Protein AF-A0A535BVX2-F1 (afdb_monomer_lite)

pLDDT: mean 79.17, std 11.75, range [41.19, 92.31]

Sequence (223 aa):
MLALLVYYATFPLRSWRWSVLLRTSGARVSWRDLLRILFLGWFVNCIVPAKLGDLYRSFLVKQRFGVSLSRTVGVVVAERLLDLLVVFVLLIVGGYVAFGRTFLPDLRVVYLTGAALLVAILVALVAVYWVAPRLARFFPREVRRIGRLFREGVLHSFRALPVAGPLTVIIWSCEALRLFFVLTALGLDLPLSGVVFVAVATSLLTTVPLTPAGFGFVEIAMV

Secondary structure (DSSP, 8-state):
-HHHHHHHHHHHHHHHHHHHHHHHTT----HHHHHHHHHHHHHHHHHSSTTTHHHHHHHHHHHHH---HHHHHHHHHHHHHHHHHHHHHHHHHHHHHHHTT---HHHHHHHHHHHHHHHHHHHHHHIIIIIHHHHTTSS-HHHHHHHHHHHHHHHHHHHTHHHHHHHHHHHHHHHHHHHHHHHHHTT----HHHHHHHHHHHHHHTTS-SSGGGTTHHHHHH-

Structure (mmCIF, N/CA/C/O backbone):
data_AF-A0A535BVX2-F1
#
_entry.id   AF-A0A535BVX2-F1
#
loop_
_atom_site.group_PDB
_atom_site.id
_atom_site.type_symbol
_atom_site.label_atom_id
_atom_site.label_alt_id
_atom_site.label_comp_id
_atom_site.label_asym_id
_atom_site.label_entity_id
_atom_site.label_seq_id
_atom_site.pdbx_PDB_ins_code
_atom_site.Cartn_x
_atom_site.Cartn_y
_atom_site.Cartn_z
_atom_site.occupancy
_atom_site.B_iso_or_equiv
_atom_site.auth_seq_id
_atom_site.auth_comp_id
_atom_site.auth_asym_id
_atom_site.auth_atom_id
_atom_site.pdbx_PDB_model_num
ATOM 1 N N . MET A 1 1 ? 25.200 -0.517 -4.537 1.00 78.25 1 MET A N 1
ATOM 2 C CA . MET A 1 1 ? 24.907 0.238 -3.290 1.00 78.25 1 MET A CA 1
ATOM 3 C C . MET A 1 1 ? 23.674 1.140 -3.389 1.00 78.25 1 MET A C 1
ATOM 5 O O . MET A 1 1 ? 22.888 1.145 -2.450 1.00 78.25 1 MET A O 1
ATOM 9 N N . LEU A 1 2 ? 23.438 1.843 -4.507 1.00 85.75 2 LEU A N 1
ATOM 10 C CA . LEU A 1 2 ? 22.263 2.722 -4.675 1.00 85.75 2 LEU A CA 1
ATOM 11 C C . LEU A 1 2 ? 20.909 2.002 -4.515 1.00 85.75 2 LEU A C 1
ATOM 13 O O . LEU A 1 2 ? 20.026 2.519 -3.838 1.00 85.75 2 LEU A O 1
ATOM 17 N N . ALA A 1 3 ? 20.769 0.776 -5.037 1.00 83.75 3 ALA A N 1
ATOM 18 C CA . ALA A 1 3 ? 19.553 -0.032 -4.870 1.00 83.75 3 ALA A CA 1
ATOM 19 C C . ALA A 1 3 ? 19.159 -0.236 -3.393 1.00 83.75 3 ALA A C 1
ATOM 21 O O . ALA A 1 3 ? 17.981 -0.158 -3.049 1.00 83.75 3 ALA A O 1
ATOM 22 N N . LEU A 1 4 ? 20.143 -0.444 -2.508 1.00 86.75 4 LEU A N 1
ATOM 23 C CA . LEU A 1 4 ? 19.903 -0.613 -1.073 1.00 86.75 4 LEU A CA 1
ATOM 24 C C . LEU A 1 4 ? 19.387 0.682 -0.442 1.00 86.75 4 LEU A C 1
ATOM 26 O O . LEU A 1 4 ? 18.422 0.648 0.314 1.00 86.75 4 LEU A O 1
ATOM 30 N N . LEU A 1 5 ? 19.987 1.825 -0.782 1.00 88.94 5 LEU A N 1
ATOM 31 C CA . LEU A 1 5 ? 19.555 3.125 -0.262 1.00 88.94 5 LEU A CA 1
ATOM 32 C C . LEU A 1 5 ? 18.103 3.426 -0.646 1.00 88.94 5 LEU A C 1
ATOM 34 O O . LEU A 1 5 ? 17.302 3.789 0.214 1.00 88.94 5 LEU A O 1
ATOM 38 N N . VAL A 1 6 ? 17.745 3.205 -1.914 1.00 88.56 6 VAL A N 1
ATOM 39 C CA . VAL A 1 6 ? 16.373 3.399 -2.408 1.00 88.56 6 VAL A CA 1
ATOM 40 C C . VAL A 1 6 ? 15.395 2.449 -1.711 1.00 88.56 6 VAL A C 1
ATOM 42 O O . VAL A 1 6 ? 14.305 2.855 -1.296 1.00 88.56 6 VAL A O 1
ATOM 45 N N . TYR A 1 7 ? 15.797 1.195 -1.510 1.00 87.38 7 TYR A N 1
ATOM 46 C CA . TYR A 1 7 ? 14.990 0.218 -0.789 1.00 87.38 7 TYR A CA 1
ATOM 47 C C . TYR A 1 7 ? 14.709 0.647 0.659 1.00 87.38 7 TYR A C 1
ATOM 49 O O . TYR A 1 7 ? 13.551 0.699 1.076 1.00 87.38 7 TYR A O 1
ATOM 57 N N . TYR A 1 8 ? 15.738 1.037 1.416 1.00 88.06 8 TYR A N 1
ATOM 58 C CA . TYR A 1 8 ? 15.566 1.471 2.804 1.00 88.06 8 TYR A CA 1
ATOM 59 C C . TYR A 1 8 ? 14.793 2.789 2.927 1.00 88.06 8 TYR A C 1
ATOM 61 O O . TYR A 1 8 ? 13.983 2.928 3.844 1.00 88.06 8 TYR A O 1
ATOM 69 N N . ALA A 1 9 ? 14.951 3.719 1.979 1.00 89.12 9 ALA A N 1
ATOM 70 C CA . ALA A 1 9 ? 14.177 4.963 1.929 1.00 89.12 9 ALA A CA 1
ATOM 71 C C . ALA A 1 9 ? 12.663 4.721 1.769 1.00 89.12 9 ALA A C 1
ATOM 73 O O . ALA A 1 9 ? 11.842 5.531 2.207 1.00 89.12 9 ALA A O 1
ATOM 74 N N . THR A 1 10 ? 12.277 3.571 1.213 1.00 89.00 10 THR A N 1
ATOM 75 C CA . THR A 1 10 ? 10.871 3.209 1.012 1.00 89.00 10 THR A CA 1
ATOM 76 C C . THR A 1 10 ? 10.149 2.918 2.338 1.00 89.00 10 THR A C 1
ATOM 78 O O . THR A 1 10 ? 8.949 3.176 2.458 1.00 89.00 10 THR A O 1
ATOM 81 N N . PHE A 1 11 ? 10.849 2.444 3.376 1.00 89.69 11 PHE A N 1
ATOM 82 C CA . PHE A 1 11 ? 10.233 2.117 4.672 1.00 89.69 11 PHE A CA 1
ATOM 83 C C . PHE A 1 11 ? 9.693 3.354 5.417 1.00 89.69 11 PHE A C 1
ATOM 85 O O . PHE A 1 11 ? 8.517 3.340 5.800 1.00 89.69 11 PHE A O 1
ATOM 92 N N . PRO A 1 12 ? 10.469 4.444 5.596 1.00 91.50 12 PRO A N 1
ATOM 93 C CA . PRO A 1 12 ? 9.955 5.697 6.143 1.00 91.50 12 PRO A CA 1
ATOM 94 C C . PRO A 1 12 ? 8.775 6.259 5.353 1.00 91.50 12 PRO A C 1
ATOM 96 O O . PRO A 1 12 ? 7.789 6.670 5.962 1.00 91.50 12 PRO A O 1
ATOM 99 N N . LEU A 1 13 ? 8.834 6.222 4.016 1.00 90.50 13 LEU A N 1
ATOM 100 C CA . LEU A 1 13 ? 7.755 6.710 3.152 1.00 90.50 13 LEU A CA 1
ATOM 101 C C . LEU A 1 13 ? 6.460 5.918 3.358 1.00 90.50 13 LEU A C 1
ATOM 103 O O . LEU A 1 13 ? 5.398 6.508 3.566 1.00 90.50 13 LEU A O 1
ATOM 107 N N . ARG A 1 14 ? 6.546 4.581 3.379 1.00 90.50 14 ARG A N 1
ATOM 108 C CA . ARG A 1 14 ? 5.401 3.698 3.659 1.00 90.50 14 ARG A CA 1
ATOM 109 C C . ARG A 1 14 ? 4.820 3.958 5.045 1.00 90.50 14 ARG A C 1
ATOM 111 O O . ARG A 1 14 ? 3.603 4.071 5.190 1.00 90.50 14 ARG A O 1
ATOM 118 N N . SER A 1 15 ? 5.679 4.114 6.050 1.00 91.19 15 SER A N 1
ATOM 119 C CA . SER A 1 15 ? 5.243 4.415 7.414 1.00 91.19 15 SER A CA 1
ATOM 120 C C . SER A 1 15 ? 4.562 5.782 7.522 1.00 91.19 15 SER A C 1
ATOM 122 O O . SER A 1 15 ? 3.525 5.924 8.175 1.00 91.19 15 SER A O 1
ATOM 124 N N . TRP A 1 16 ? 5.102 6.797 6.846 1.00 91.31 16 TRP A N 1
ATOM 125 C CA . TRP A 1 16 ? 4.509 8.128 6.822 1.00 91.31 16 TRP A CA 1
ATOM 126 C C . TRP A 1 16 ? 3.152 8.124 6.119 1.00 91.31 16 TRP A C 1
ATOM 128 O O . TRP A 1 16 ? 2.179 8.627 6.684 1.00 91.31 16 TRP A O 1
ATOM 138 N N . ARG A 1 17 ? 3.043 7.474 4.954 1.00 92.31 17 ARG A N 1
ATOM 139 C CA . ARG A 1 17 ? 1.765 7.286 4.256 1.00 92.31 17 ARG A CA 1
ATOM 140 C C . ARG A 1 17 ? 0.724 6.648 5.169 1.00 92.31 17 ARG A C 1
ATOM 142 O O . ARG A 1 17 ? -0.382 7.169 5.310 1.00 92.31 17 ARG A O 1
ATOM 149 N N . TRP A 1 18 ? 1.087 5.555 5.835 1.00 90.94 18 TRP A N 1
ATOM 150 C CA . TRP A 1 18 ? 0.176 4.864 6.740 1.00 90.94 18 TRP A CA 1
ATOM 151 C C . TRP A 1 18 ? -0.212 5.737 7.944 1.00 90.94 18 TRP A C 1
ATOM 153 O O . TRP A 1 18 ? -1.376 5.769 8.345 1.00 90.94 18 TRP A O 1
ATOM 163 N N . SER A 1 19 ? 0.721 6.547 8.455 1.00 90.38 19 SER A N 1
ATOM 164 C CA . SER A 1 19 ? 0.440 7.546 9.491 1.00 90.38 19 SER A CA 1
ATOM 165 C C . SER A 1 19 ? -0.597 8.577 9.051 1.00 90.38 19 SER A C 1
ATOM 167 O O . SER A 1 19 ? -1.443 8.951 9.860 1.00 90.38 19 SER A O 1
ATOM 169 N N . VAL A 1 20 ? -0.546 9.048 7.805 1.00 89.38 20 VAL A N 1
ATOM 170 C CA . VAL A 1 20 ? -1.507 10.020 7.259 1.00 89.38 20 VAL A CA 1
ATOM 171 C C . VAL A 1 20 ? -2.906 9.400 7.140 1.00 89.38 20 VAL A C 1
ATOM 173 O O . VAL A 1 20 ? -3.895 10.011 7.556 1.00 89.38 20 VAL A O 1
ATOM 176 N N . LEU A 1 21 ? -2.993 8.161 6.649 1.00 87.94 21 LEU A N 1
ATOM 177 C CA . LEU A 1 21 ? -4.260 7.428 6.521 1.00 87.94 21 LEU A CA 1
ATOM 178 C C . LEU A 1 21 ? -4.908 7.128 7.890 1.00 87.94 21 LEU A C 1
ATOM 180 O O . LEU A 1 21 ? -6.121 7.236 8.069 1.00 87.94 21 LEU A O 1
ATOM 184 N N . LEU A 1 22 ? -4.100 6.812 8.903 1.00 87.75 22 LEU A N 1
ATOM 185 C CA . LEU A 1 22 ? -4.598 6.589 10.263 1.00 87.75 22 LEU A CA 1
ATOM 186 C C . LEU A 1 22 ? -5.018 7.892 10.962 1.00 87.75 22 LEU A C 1
ATOM 188 O O . LEU A 1 22 ? -6.021 7.909 11.679 1.00 87.75 22 LEU A O 1
ATOM 192 N N . ARG A 1 23 ? -4.305 9.000 10.721 1.00 87.62 23 ARG A N 1
ATOM 193 C CA . ARG A 1 23 ? -4.635 10.322 11.286 1.00 87.62 23 ARG A CA 1
ATOM 194 C C . ARG A 1 23 ? -5.966 10.866 10.792 1.00 87.62 23 ARG A C 1
ATOM 196 O O . ARG A 1 23 ? -6.739 11.387 11.591 1.00 87.62 23 ARG A O 1
ATOM 203 N N . THR A 1 24 ? -6.273 10.688 9.510 1.00 82.38 24 THR A N 1
ATOM 204 C CA . THR A 1 24 ? -7.585 11.062 8.948 1.00 82.38 24 THR A CA 1
ATOM 205 C C . THR A 1 24 ? -8.734 10.230 9.515 1.00 82.38 24 THR A C 1
ATOM 207 O O . THR A 1 24 ? -9.869 10.700 9.569 1.00 82.38 24 THR A O 1
ATOM 210 N N . SER A 1 25 ? -8.420 9.042 10.033 1.00 74.31 25 SER A N 1
ATOM 211 C CA . SER A 1 25 ? -9.337 8.170 10.769 1.00 74.31 25 SER A CA 1
ATOM 212 C C . SER A 1 25 ? -9.396 8.483 12.276 1.00 74.31 25 SER A C 1
ATOM 214 O O . SER A 1 25 ? -9.926 7.686 13.050 1.00 74.31 25 SER A O 1
ATOM 216 N N . GLY A 1 26 ? -8.851 9.622 12.720 1.00 74.38 26 GLY A N 1
ATOM 217 C CA . GLY A 1 26 ? -8.915 10.109 14.103 1.00 74.38 26 GLY A CA 1
ATOM 218 C C . GLY A 1 26 ? -7.827 9.581 15.045 1.00 74.38 26 GLY A C 1
ATOM 219 O O . GLY A 1 26 ? -7.853 9.903 16.230 1.00 74.38 26 GLY A O 1
ATOM 220 N N . ALA A 1 27 ? -6.865 8.791 14.556 1.00 80.31 27 ALA A N 1
ATOM 221 C CA . ALA A 1 27 ? -5.784 8.251 15.379 1.00 80.31 27 ALA A CA 1
ATOM 222 C C . ALA A 1 27 ? -4.556 9.177 15.387 1.00 80.31 27 ALA A C 1
ATOM 224 O O . ALA A 1 27 ? -3.971 9.469 14.346 1.00 80.31 27 ALA A O 1
ATOM 225 N N . ARG A 1 28 ? -4.094 9.607 16.565 1.00 81.38 28 ARG A N 1
ATOM 226 C CA . ARG A 1 28 ? -2.846 10.380 16.691 1.00 81.38 28 ARG A CA 1
ATOM 227 C C . ARG A 1 28 ? -1.646 9.439 16.762 1.00 81.38 28 ARG A C 1
ATOM 229 O O . ARG A 1 28 ? -1.175 9.092 17.836 1.00 81.38 28 ARG A O 1
ATOM 236 N N . VAL A 1 29 ? -1.165 9.022 15.596 1.00 85.44 29 VAL A N 1
ATOM 237 C CA . VAL A 1 29 ? -0.005 8.129 15.450 1.00 85.44 29 VAL A CA 1
ATOM 238 C C . VAL A 1 29 ? 1.207 8.865 14.887 1.00 85.44 29 VAL A C 1
ATOM 240 O O . VAL A 1 29 ? 1.078 9.729 14.014 1.00 85.44 29 VAL A O 1
ATOM 243 N N . SER A 1 30 ? 2.395 8.522 15.387 1.00 88.88 30 SER A N 1
ATOM 244 C CA . SER A 1 30 ? 3.679 8.968 14.840 1.00 88.88 30 SER A CA 1
ATOM 245 C C . SER A 1 30 ? 4.189 7.979 13.793 1.00 88.88 30 SER A C 1
ATOM 247 O O . SER A 1 30 ? 4.106 6.764 13.976 1.00 88.88 30 SER A O 1
ATOM 249 N N . TRP A 1 31 ? 4.786 8.486 12.715 1.00 86.19 31 TRP A N 1
ATOM 250 C CA . TRP A 1 31 ? 5.397 7.651 11.678 1.00 86.19 31 TRP A CA 1
ATOM 251 C C . TRP A 1 31 ? 6.582 6.828 12.215 1.00 86.19 31 TRP A C 1
ATOM 253 O O . TRP A 1 31 ? 6.849 5.739 11.718 1.00 86.19 31 TRP A O 1
ATOM 263 N N . ARG A 1 32 ? 7.282 7.292 13.259 1.00 89.31 32 ARG A N 1
ATOM 264 C CA . ARG A 1 32 ? 8.398 6.538 13.868 1.00 89.31 32 ARG A CA 1
ATOM 265 C C . ARG A 1 32 ? 7.909 5.285 14.588 1.00 89.31 32 ARG A C 1
ATOM 267 O O . ARG A 1 32 ? 8.532 4.231 14.521 1.00 89.31 32 ARG A O 1
ATOM 274 N N . ASP A 1 33 ? 6.766 5.403 15.249 1.00 88.25 33 ASP A N 1
ATOM 275 C CA . ASP A 1 33 ? 6.121 4.293 15.937 1.00 88.25 33 ASP A CA 1
ATOM 276 C C . ASP A 1 33 ? 5.562 3.266 14.957 1.00 88.25 33 ASP A C 1
ATOM 278 O O . ASP A 1 33 ? 5.719 2.061 15.153 1.00 88.25 33 ASP A O 1
ATOM 282 N N . LEU A 1 34 ? 4.951 3.754 13.879 1.00 88.50 34 LEU A N 1
ATOM 283 C CA . LEU A 1 34 ? 4.438 2.916 12.803 1.00 88.50 34 LEU A CA 1
ATOM 284 C C . LEU A 1 34 ? 5.560 2.219 12.033 1.00 88.50 34 LEU A C 1
ATOM 286 O O . LEU A 1 34 ? 5.350 1.105 11.573 1.00 88.50 34 LEU A O 1
ATOM 290 N N . LEU A 1 35 ? 6.760 2.807 11.965 1.00 90.44 35 LEU A N 1
ATOM 291 C CA . LEU A 1 35 ? 7.920 2.189 11.318 1.00 90.44 35 LEU A CA 1
ATOM 292 C C . LEU A 1 35 ? 8.287 0.873 12.020 1.00 90.44 35 LEU A C 1
ATOM 294 O O . LEU A 1 35 ? 8.484 -0.145 11.365 1.00 90.44 35 LEU A O 1
ATOM 298 N N . ARG A 1 36 ? 8.304 0.875 13.360 1.00 90.12 36 ARG A N 1
ATOM 299 C CA . ARG A 1 36 ? 8.569 -0.325 14.175 1.00 90.12 36 ARG A CA 1
ATOM 300 C C . ARG A 1 36 ? 7.501 -1.396 13.957 1.00 90.12 36 ARG A C 1
ATOM 302 O O . ARG A 1 36 ? 7.823 -2.564 13.767 1.00 90.12 36 ARG A O 1
ATOM 309 N N . ILE A 1 37 ? 6.231 -0.986 13.941 1.00 88.81 37 ILE A N 1
ATOM 310 C CA . ILE A 1 37 ? 5.098 -1.883 13.673 1.00 88.81 37 ILE A CA 1
ATOM 311 C C . ILE A 1 37 ? 5.188 -2.459 12.254 1.00 88.81 37 ILE A C 1
ATOM 313 O O . ILE A 1 37 ? 4.887 -3.631 12.047 1.00 88.81 37 ILE A O 1
ATOM 317 N N . LEU A 1 38 ? 5.620 -1.655 11.283 1.00 87.81 38 LEU A N 1
ATOM 318 C CA . LEU A 1 38 ? 5.768 -2.070 9.895 1.00 87.81 38 LEU A CA 1
ATOM 319 C C . LEU A 1 38 ? 6.871 -3.120 9.744 1.00 87.81 38 LEU A C 1
ATOM 321 O O . LEU A 1 38 ? 6.627 -4.125 9.086 1.00 87.81 38 LEU A O 1
ATOM 325 N N . PHE A 1 39 ? 8.022 -2.952 10.404 1.00 88.56 39 PHE A N 1
ATOM 326 C CA . PHE A 1 39 ? 9.067 -3.982 10.439 1.00 88.56 39 PHE A CA 1
ATOM 327 C C . PHE A 1 39 ? 8.581 -5.289 11.075 1.00 88.56 39 PHE A C 1
ATOM 329 O O . PHE A 1 39 ? 8.816 -6.357 10.517 1.00 88.56 39 PHE A O 1
ATOM 336 N N . LEU A 1 40 ? 7.843 -5.214 12.188 1.00 86.94 40 LEU A N 1
ATOM 337 C CA . LEU A 1 40 ? 7.243 -6.394 12.819 1.00 86.94 40 LEU A CA 1
ATOM 338 C C . LEU A 1 40 ? 6.227 -7.090 11.901 1.00 86.94 40 LEU A C 1
ATOM 340 O O . LEU A 1 40 ? 6.227 -8.311 11.793 1.00 86.94 40 LEU A O 1
ATOM 344 N N . GLY A 1 41 ? 5.378 -6.327 11.208 1.00 84.94 41 GLY A N 1
ATOM 345 C CA . GLY A 1 41 ? 4.441 -6.877 10.225 1.00 84.94 41 GLY A CA 1
ATOM 346 C C . GLY A 1 41 ? 5.154 -7.538 9.046 1.00 84.94 41 GLY A C 1
ATOM 347 O O . GLY A 1 41 ? 4.721 -8.585 8.572 1.00 84.94 41 GLY A O 1
ATOM 348 N N . TRP A 1 42 ? 6.273 -6.962 8.603 1.00 83.00 42 TRP A N 1
ATOM 349 C CA . TRP A 1 42 ? 7.114 -7.537 7.556 1.00 83.00 42 TRP A CA 1
ATOM 350 C C . TRP A 1 42 ? 7.749 -8.857 7.993 1.00 83.00 42 TRP A C 1
ATOM 352 O O . TRP A 1 42 ? 7.662 -9.837 7.264 1.00 83.00 42 TRP A O 1
ATOM 362 N N . PHE A 1 43 ? 8.286 -8.909 9.213 1.00 85.50 43 PHE A N 1
ATOM 363 C CA . PHE A 1 43 ? 8.803 -10.139 9.807 1.00 85.50 43 PHE A CA 1
ATOM 364 C C . PHE A 1 43 ? 7.732 -11.239 9.868 1.00 85.50 43 PHE A C 1
ATOM 366 O O . PHE A 1 43 ? 7.980 -12.368 9.455 1.00 85.50 43 PHE A O 1
ATOM 373 N N . VAL A 1 44 ? 6.511 -10.902 10.296 1.00 83.69 44 VAL A N 1
ATOM 374 C CA . VAL A 1 44 ? 5.391 -11.857 10.313 1.00 83.69 44 VAL A CA 1
ATOM 375 C C . VAL A 1 44 ? 5.020 -12.324 8.907 1.00 83.69 44 VAL A C 1
ATOM 377 O O . VAL A 1 44 ? 4.744 -13.504 8.730 1.00 83.69 44 VAL A O 1
ATOM 380 N N . ASN A 1 45 ? 5.057 -11.451 7.898 1.00 80.94 45 ASN A N 1
ATOM 381 C CA . ASN A 1 45 ? 4.807 -11.847 6.507 1.00 80.94 45 ASN A CA 1
ATOM 382 C C . ASN A 1 45 ? 5.859 -12.821 5.952 1.00 80.94 45 ASN A C 1
ATOM 384 O O . ASN A 1 45 ? 5.542 -13.565 5.028 1.00 80.94 45 ASN A O 1
ATOM 388 N N . CYS A 1 46 ? 7.081 -12.834 6.493 1.00 77.50 46 CYS A N 1
ATOM 389 C CA . CYS A 1 46 ? 8.093 -13.825 6.119 1.00 77.50 46 CYS A CA 1
ATOM 390 C C . CYS A 1 46 ? 7.798 -15.216 6.701 1.00 77.50 46 CYS A C 1
ATOM 392 O O . CYS A 1 46 ? 8.227 -16.211 6.131 1.00 77.50 46 CYS A O 1
ATOM 394 N N . ILE A 1 47 ? 7.083 -15.287 7.827 1.00 79.50 47 ILE A N 1
ATOM 395 C CA . ILE A 1 47 ? 6.785 -16.543 8.532 1.00 79.50 47 ILE A CA 1
ATOM 396 C C . ILE A 1 47 ? 5.408 -17.083 8.139 1.00 79.50 47 ILE A C 1
ATOM 398 O O . ILE A 1 47 ? 5.225 -18.287 7.980 1.00 79.50 47 ILE A O 1
ATOM 402 N N . VAL A 1 48 ? 4.418 -16.198 8.014 1.00 75.50 48 VAL A N 1
ATOM 403 C CA . VAL A 1 48 ? 3.007 -16.571 7.937 1.00 75.50 48 VAL A CA 1
ATOM 404 C C . VAL A 1 48 ? 2.450 -16.324 6.526 1.00 75.50 48 VAL A C 1
ATOM 406 O O . VAL A 1 48 ? 2.562 -15.205 6.014 1.00 75.50 48 VAL A O 1
ATOM 409 N N . PRO A 1 49 ? 1.796 -17.324 5.898 1.00 62.38 49 PRO A N 1
ATOM 410 C CA . PRO A 1 49 ? 1.151 -17.162 4.595 1.00 62.38 49 PRO A CA 1
ATOM 411 C C . PRO A 1 49 ? -0.026 -16.169 4.616 1.00 62.38 49 PRO A C 1
ATOM 413 O O . PRO A 1 49 ? -0.490 -15.717 5.663 1.00 62.38 49 PRO A O 1
ATOM 416 N N . ALA A 1 50 ? -0.524 -15.833 3.422 1.00 61.59 50 ALA A N 1
ATOM 417 C CA . ALA A 1 50 ? -1.713 -15.000 3.199 1.00 61.59 50 ALA A CA 1
ATOM 418 C C . ALA A 1 50 ? -1.617 -13.532 3.672 1.00 61.59 50 ALA A C 1
ATOM 420 O O . ALA A 1 50 ? -2.637 -12.893 3.932 1.00 61.59 50 ALA A O 1
ATOM 421 N N . LYS A 1 51 ? -0.404 -12.963 3.755 1.00 67.62 51 LYS A N 1
ATOM 422 C CA . LYS A 1 51 ? -0.175 -11.562 4.176 1.00 67.62 51 LYS A CA 1
ATOM 423 C C . LYS A 1 51 ? -0.791 -11.243 5.552 1.00 67.62 51 LYS A C 1
ATOM 425 O O . LYS A 1 51 ? -1.192 -10.107 5.815 1.00 67.62 51 LYS A O 1
ATOM 430 N N . LEU A 1 52 ? -0.840 -12.227 6.459 1.00 75.25 52 LEU A N 1
ATOM 431 C CA . LEU A 1 52 ? -1.373 -12.054 7.818 1.00 75.25 52 LEU A CA 1
ATOM 432 C C . LEU A 1 52 ? -0.612 -10.998 8.642 1.00 75.25 52 LEU A C 1
ATOM 434 O O . LEU A 1 52 ? -1.162 -10.459 9.604 1.00 75.25 52 LEU A O 1
ATOM 438 N N . GLY A 1 53 ? 0.595 -10.606 8.227 1.00 77.25 53 GLY A N 1
ATOM 439 C CA . GLY A 1 53 ? 1.312 -9.459 8.782 1.00 77.25 53 GLY A CA 1
ATOM 440 C C . GLY A 1 53 ? 0.547 -8.133 8.658 1.00 77.25 53 GLY A C 1
ATOM 441 O O . GLY A 1 53 ? 0.683 -7.270 9.527 1.00 77.25 53 GLY A O 1
ATOM 442 N N . ASP A 1 54 ? -0.331 -7.977 7.659 1.00 82.56 54 ASP A N 1
ATOM 443 C CA . ASP A 1 54 ? -1.211 -6.803 7.535 1.00 82.56 54 ASP A CA 1
ATOM 444 C C . ASP A 1 54 ? -2.322 -6.781 8.602 1.00 82.56 54 ASP A C 1
ATOM 446 O O . ASP A 1 54 ? -2.750 -5.714 9.068 1.00 82.56 54 ASP A O 1
ATOM 450 N N . LEU A 1 55 ? -2.777 -7.960 9.029 1.00 83.88 55 LEU A N 1
ATOM 451 C CA . LEU A 1 55 ? -3.701 -8.094 10.149 1.00 83.88 55 LEU A CA 1
ATOM 452 C C . LEU A 1 55 ? -2.958 -7.881 11.472 1.00 83.88 55 LEU A C 1
ATOM 454 O O . LEU A 1 55 ? -3.455 -7.174 12.350 1.00 83.88 55 LEU A O 1
ATOM 458 N N . TYR A 1 56 ? -1.733 -8.398 11.577 1.00 86.19 56 TYR A N 1
ATOM 459 C CA . TYR A 1 56 ? -0.877 -8.223 12.746 1.00 86.19 56 TYR A CA 1
ATOM 460 C C . TYR A 1 56 ? -0.531 -6.752 13.003 1.00 86.19 56 TYR A C 1
ATOM 462 O O . TYR A 1 56 ? -0.728 -6.260 14.113 1.00 86.19 56 TYR A O 1
ATOM 470 N N . ARG A 1 57 ? -0.129 -5.988 11.974 1.00 88.62 57 ARG A N 1
ATOM 471 C CA . ARG A 1 57 ? 0.097 -4.536 12.115 1.00 88.62 57 ARG A CA 1
ATOM 472 C C . ARG A 1 57 ? -1.174 -3.810 12.572 1.00 88.62 57 ARG A C 1
ATOM 474 O O . ARG A 1 57 ? -1.101 -2.895 13.391 1.00 88.62 57 ARG A O 1
ATOM 481 N N . SER A 1 58 ? -2.344 -4.246 12.098 1.00 86.31 58 SER A N 1
ATOM 482 C CA . SER A 1 58 ? -3.636 -3.670 12.489 1.00 86.31 58 SER A CA 1
ATOM 483 C C . SER A 1 58 ? -3.982 -3.969 13.952 1.00 86.31 58 SER A C 1
ATOM 485 O O . SER A 1 58 ? -4.501 -3.102 14.660 1.00 86.31 58 SER A O 1
ATOM 487 N N . PHE A 1 59 ? -3.648 -5.173 14.420 1.00 87.12 59 PHE A N 1
ATOM 488 C CA . PHE A 1 59 ? -3.774 -5.584 15.814 1.00 87.12 59 PHE A CA 1
ATOM 489 C C . PHE A 1 59 ? -2.820 -4.807 16.734 1.00 87.12 59 PHE A C 1
ATOM 491 O O . PHE A 1 59 ? -3.261 -4.277 17.753 1.00 87.12 59 PHE A O 1
ATOM 498 N N . LEU A 1 60 ? -1.552 -4.646 16.347 1.00 87.56 60 LEU A N 1
ATOM 499 C CA . LEU A 1 60 ? -0.574 -3.864 17.110 1.00 87.56 60 LEU A CA 1
ATOM 500 C C . LEU A 1 60 ? -0.988 -2.394 17.242 1.00 87.56 60 LEU A C 1
ATOM 502 O O . LEU A 1 60 ? -0.857 -1.805 18.315 1.00 87.56 60 LEU A O 1
ATOM 506 N N . VAL A 1 61 ? -1.546 -1.799 16.183 1.00 88.06 61 VAL A N 1
ATOM 507 C CA . VAL A 1 61 ? -2.091 -0.433 16.248 1.00 88.06 61 VAL A CA 1
ATOM 508 C C . VAL A 1 61 ? -3.278 -0.354 17.208 1.00 88.06 61 VAL A C 1
ATOM 510 O O . VAL A 1 61 ? -3.367 0.604 17.976 1.00 88.06 61 VAL A O 1
ATOM 513 N N . LYS A 1 62 ? -4.159 -1.363 17.226 1.00 88.56 62 LYS A N 1
ATOM 514 C CA . LYS A 1 62 ? -5.243 -1.438 18.216 1.00 88.56 62 LYS A CA 1
ATOM 515 C C . LYS A 1 62 ? -4.698 -1.486 19.640 1.00 88.56 62 LYS A C 1
ATOM 517 O O . LYS A 1 62 ? -5.169 -0.731 20.484 1.00 88.56 62 LYS A O 1
ATOM 522 N N . GLN A 1 63 ? -3.722 -2.352 19.901 1.00 87.25 63 GLN A N 1
ATOM 523 C CA . GLN A 1 63 ? -3.158 -2.534 21.237 1.00 87.25 63 GLN A CA 1
ATOM 524 C C . GLN A 1 63 ? -2.433 -1.277 21.729 1.00 87.25 63 GLN A C 1
ATOM 526 O O . GLN A 1 63 ? -2.573 -0.902 22.888 1.00 87.25 63 GLN A O 1
ATOM 531 N N . ARG A 1 64 ? -1.681 -0.608 20.847 1.00 86.88 64 ARG A N 1
ATOM 532 C CA . ARG A 1 64 ? -0.816 0.514 21.226 1.00 86.88 64 ARG A CA 1
ATOM 533 C C . ARG A 1 64 ? -1.508 1.878 21.208 1.00 86.88 64 ARG A C 1
ATOM 535 O O . ARG A 1 64 ? -1.133 2.747 21.983 1.00 86.88 64 ARG A O 1
ATOM 542 N N . PHE A 1 65 ? -2.493 2.075 20.330 1.00 86.06 65 PHE A N 1
ATOM 543 C CA . PHE A 1 65 ? -3.147 3.376 20.118 1.00 86.06 65 PHE A CA 1
ATOM 544 C C . PHE A 1 65 ? -4.659 3.360 20.377 1.00 86.06 65 PHE A C 1
ATOM 546 O O . PHE A 1 65 ? -5.326 4.366 20.146 1.00 86.06 65 PHE A O 1
ATOM 553 N N . GLY A 1 66 ? -5.228 2.230 20.812 1.00 82.88 66 GLY A N 1
ATOM 554 C CA . GLY A 1 66 ? -6.654 2.109 21.140 1.00 82.88 66 GLY A CA 1
ATOM 555 C C . GLY A 1 66 ? -7.602 2.194 19.936 1.00 82.88 66 GLY A C 1
ATOM 556 O O . GLY A 1 66 ? -8.819 2.261 20.105 1.00 82.88 66 GLY A O 1
ATOM 557 N N . VAL A 1 67 ? -7.078 2.189 18.707 1.00 85.56 67 VAL A N 1
ATOM 558 C CA . VAL A 1 67 ? -7.889 2.273 17.484 1.00 85.56 67 VAL A CA 1
ATOM 559 C C . VAL A 1 67 ? -8.590 0.939 17.245 1.00 85.56 67 VAL A C 1
ATOM 561 O O . VAL A 1 67 ? -7.974 -0.120 17.311 1.00 85.56 67 VAL A O 1
ATOM 564 N N . SER A 1 68 ? -9.886 0.950 16.932 1.00 86.81 68 SER A N 1
ATOM 565 C CA . SER A 1 68 ? -10.608 -0.298 16.662 1.00 86.81 68 SER A CA 1
ATOM 566 C C . SER A 1 68 ? -9.997 -1.061 15.480 1.00 86.81 68 SER A C 1
ATOM 568 O O . SER A 1 68 ? -9.776 -0.468 14.423 1.00 86.81 68 SER A O 1
ATOM 570 N N . LEU A 1 69 ? -9.825 -2.380 15.622 1.00 85.62 69 LEU A N 1
ATOM 571 C CA . LEU A 1 69 ? -9.245 -3.237 14.580 1.00 85.62 69 LEU A CA 1
ATOM 572 C C . LEU A 1 69 ? -10.004 -3.118 13.253 1.00 85.62 69 LEU A C 1
ATOM 574 O O . LEU A 1 69 ? -9.378 -2.976 12.213 1.00 85.62 69 LEU A O 1
ATOM 578 N N . SER A 1 70 ? -11.339 -3.076 13.288 1.00 84.75 70 SER A N 1
ATOM 579 C CA . SER A 1 70 ? -12.177 -2.927 12.090 1.00 84.75 70 SER A CA 1
ATOM 580 C C . SER A 1 70 ? -11.877 -1.642 11.313 1.00 84.75 70 SER A C 1
ATOM 582 O O . SER A 1 70 ? -11.772 -1.682 10.090 1.00 84.75 70 SER A O 1
ATOM 584 N N . ARG A 1 71 ? -11.671 -0.514 12.012 1.00 85.69 71 ARG A N 1
ATOM 585 C CA . ARG A 1 71 ? -11.279 0.764 11.392 1.00 85.69 71 ARG A CA 1
ATOM 586 C C . ARG A 1 71 ? -9.886 0.677 10.779 1.00 85.69 71 ARG A C 1
ATOM 588 O O . ARG A 1 71 ? -9.711 1.084 9.636 1.00 85.69 71 ARG A O 1
ATOM 595 N N . THR A 1 72 ? -8.916 0.114 11.499 1.00 86.94 72 THR A N 1
ATOM 596 C CA . THR A 1 72 ? -7.546 -0.052 10.993 1.00 86.94 72 THR A CA 1
ATOM 597 C C . THR A 1 72 ? -7.502 -0.961 9.765 1.00 86.94 72 THR A C 1
ATOM 599 O O . THR A 1 72 ? -6.838 -0.628 8.791 1.00 86.94 72 THR A O 1
ATOM 602 N N . VAL A 1 73 ? -8.271 -2.053 9.754 1.00 86.19 73 VAL A N 1
ATOM 603 C CA . VAL A 1 73 ? -8.408 -2.933 8.583 1.00 86.19 73 VAL A CA 1
ATOM 604 C C . VAL A 1 73 ? -9.045 -2.187 7.404 1.00 86.19 73 VAL A C 1
ATOM 606 O O . VAL A 1 73 ? -8.575 -2.326 6.281 1.00 86.19 73 VAL A O 1
ATOM 609 N N . GLY A 1 74 ? -10.041 -1.327 7.644 1.00 85.06 74 GLY A N 1
ATOM 610 C CA . GLY A 1 74 ? -10.591 -0.442 6.608 1.00 85.06 74 GLY A CA 1
ATOM 611 C C . GLY A 1 74 ? -9.543 0.497 6.001 1.00 85.06 74 GLY A C 1
ATOM 612 O O . GLY A 1 74 ? -9.494 0.667 4.785 1.00 85.06 74 GLY A O 1
ATOM 613 N N . VAL A 1 75 ? -8.649 1.040 6.832 1.00 88.44 75 VAL A N 1
ATOM 614 C CA . VAL A 1 75 ? -7.506 1.847 6.374 1.00 88.44 75 VAL A CA 1
ATOM 615 C C . VAL A 1 75 ? -6.543 1.022 5.516 1.00 88.44 75 VAL A C 1
ATOM 617 O O . VAL A 1 75 ? -6.111 1.490 4.466 1.00 88.44 75 VAL A O 1
ATOM 620 N N . VAL A 1 76 ? -6.239 -0.218 5.915 1.00 87.12 76 VAL A N 1
ATOM 621 C CA . VAL A 1 76 ? -5.412 -1.135 5.112 1.00 87.12 76 VAL A CA 1
ATOM 622 C C . VAL A 1 76 ? -6.056 -1.425 3.756 1.00 87.12 76 VAL A C 1
ATOM 624 O O . VAL A 1 76 ? -5.370 -1.411 2.742 1.00 87.12 76 VAL A O 1
ATOM 627 N N . VAL A 1 77 ? -7.368 -1.656 3.704 1.00 84.19 77 VAL A N 1
ATOM 628 C CA . VAL A 1 77 ? -8.065 -1.900 2.431 1.00 84.19 77 VAL A CA 1
ATOM 629 C C . VAL A 1 77 ? -7.997 -0.675 1.518 1.00 84.19 77 VAL A C 1
ATOM 631 O O . VAL A 1 77 ? -7.704 -0.820 0.333 1.00 84.19 77 VAL A O 1
ATOM 634 N N . ALA A 1 78 ? -8.198 0.530 2.056 1.00 86.06 78 ALA A N 1
ATOM 635 C CA . ALA A 1 78 ? -8.046 1.763 1.285 1.00 86.06 78 ALA A CA 1
ATOM 636 C C . ALA A 1 78 ? -6.604 1.966 0.783 1.00 86.06 78 ALA A C 1
ATOM 638 O O . ALA A 1 78 ? -6.396 2.371 -0.358 1.00 86.06 78 ALA A O 1
ATOM 639 N N . GLU A 1 79 ? -5.607 1.628 1.604 1.00 87.44 79 GLU A N 1
ATOM 640 C CA . GLU A 1 79 ? -4.195 1.617 1.214 1.00 87.44 79 GLU A CA 1
ATOM 641 C C . GLU A 1 79 ? -3.947 0.672 0.024 1.00 87.44 79 GLU A C 1
ATOM 643 O O . GLU A 1 79 ? -3.322 1.069 -0.958 1.00 87.44 79 GLU A O 1
ATOM 648 N N . ARG A 1 80 ? -4.495 -0.552 0.065 1.00 84.81 80 ARG A N 1
ATOM 649 C CA . ARG A 1 80 ? -4.357 -1.545 -1.016 1.00 84.81 80 ARG A CA 1
ATOM 650 C C . ARG A 1 80 ? -5.062 -1.127 -2.303 1.00 84.81 80 ARG A C 1
ATOM 652 O O . ARG A 1 80 ? -4.525 -1.351 -3.382 1.00 84.81 80 ARG A O 1
ATOM 659 N N . LEU A 1 81 ? -6.231 -0.499 -2.196 1.00 83.75 81 LEU A N 1
ATOM 660 C CA . LEU A 1 81 ? -6.936 0.082 -3.341 1.00 83.75 81 LEU A CA 1
ATOM 661 C C . LEU A 1 81 ? -6.096 1.155 -4.035 1.00 83.75 81 LEU A C 1
ATOM 663 O O . LEU A 1 81 ? -6.027 1.177 -5.262 1.00 83.75 81 LEU A O 1
ATOM 667 N N . LEU A 1 82 ? -5.435 2.016 -3.256 1.00 86.38 82 LEU A N 1
ATOM 668 C CA . LEU A 1 82 ? -4.549 3.040 -3.804 1.00 86.38 82 LEU A CA 1
ATOM 669 C C . LEU A 1 82 ? -3.322 2.447 -4.479 1.00 86.38 82 LEU A C 1
ATOM 671 O O . LEU A 1 82 ? -2.979 2.870 -5.580 1.00 86.38 82 LEU A O 1
ATOM 675 N N . ASP A 1 83 ? -2.697 1.457 -3.842 1.00 87.19 83 ASP A N 1
ATOM 676 C CA . ASP A 1 83 ? -1.565 0.744 -4.426 1.00 87.19 83 ASP A CA 1
ATOM 677 C C . ASP A 1 83 ? -1.949 0.130 -5.773 1.00 87.19 83 ASP A C 1
ATOM 679 O O . ASP A 1 83 ? -1.268 0.364 -6.765 1.00 87.19 83 ASP A O 1
ATOM 683 N N . LEU A 1 84 ? -3.074 -0.584 -5.836 1.00 84.06 84 LEU A N 1
ATOM 684 C CA . LEU A 1 84 ? -3.526 -1.231 -7.065 1.00 84.06 84 LEU A CA 1
ATOM 685 C C . LEU A 1 84 ? -3.914 -0.250 -8.161 1.00 84.06 84 LEU A C 1
ATOM 687 O O . LEU A 1 84 ? -3.619 -0.511 -9.322 1.00 84.06 84 LEU A O 1
ATOM 691 N N . LEU A 1 85 ? -4.543 0.873 -7.816 1.00 85.19 85 LEU A N 1
ATOM 692 C CA . LEU A 1 85 ? -4.871 1.904 -8.794 1.00 85.19 85 LEU A CA 1
ATOM 693 C C . LEU A 1 85 ? -3.594 2.481 -9.413 1.00 85.19 85 LEU A C 1
ATOM 695 O O . LEU A 1 85 ? -3.498 2.573 -10.634 1.00 85.19 85 LEU A O 1
ATOM 699 N N . VAL A 1 86 ? -2.598 2.820 -8.589 1.00 86.62 86 VAL A N 1
ATOM 700 C CA . VAL A 1 86 ? -1.319 3.359 -9.074 1.00 86.62 86 VAL A CA 1
ATOM 701 C C . VAL A 1 86 ? -0.569 2.321 -9.905 1.00 86.62 86 VAL A C 1
ATOM 703 O O . VAL A 1 86 ? -0.129 2.641 -11.004 1.00 86.62 86 VAL A O 1
ATOM 706 N N . VAL A 1 87 ? -0.484 1.073 -9.439 1.00 84.94 87 VAL A N 1
ATOM 707 C CA . VAL A 1 87 ? 0.100 -0.057 -10.184 1.00 84.94 87 VAL A CA 1
ATOM 708 C C . VAL A 1 87 ? -0.584 -0.226 -11.532 1.00 84.94 87 VAL A C 1
ATOM 710 O O . VAL A 1 87 ? 0.090 -0.307 -12.5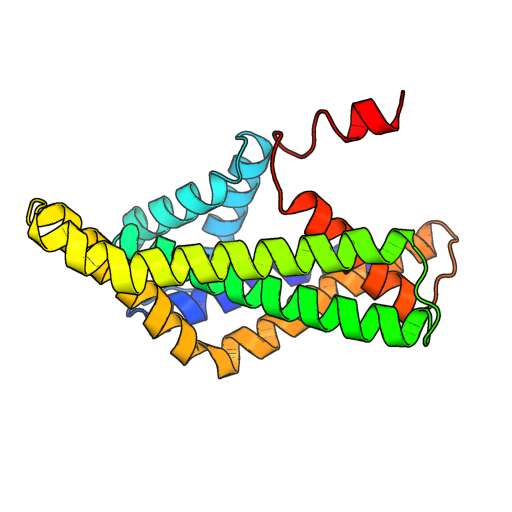49 1.00 84.94 87 VAL A O 1
ATOM 713 N N . PHE A 1 88 ? -1.913 -0.237 -11.573 1.00 83.44 88 PHE A N 1
ATOM 714 C CA . PHE A 1 88 ? -2.657 -0.435 -12.811 1.00 83.44 88 PHE A CA 1
ATOM 715 C C . PHE A 1 88 ? -2.435 0.711 -13.808 1.00 83.44 88 PHE A C 1
ATOM 717 O O . PHE A 1 88 ? -2.213 0.467 -14.993 1.00 83.44 88 PHE A O 1
ATOM 724 N N . VAL A 1 89 ? -2.412 1.959 -13.331 1.00 85.44 89 VAL A N 1
ATOM 725 C CA . VAL A 1 89 ? -2.087 3.125 -14.167 1.00 85.44 89 VAL A CA 1
ATOM 726 C C . VAL A 1 89 ? -0.649 3.046 -14.681 1.00 85.44 89 VAL A C 1
ATOM 728 O O . VAL A 1 89 ? -0.420 3.228 -15.875 1.00 85.44 89 VAL A O 1
ATOM 731 N N . LEU A 1 90 ? 0.318 2.727 -13.817 1.00 84.31 90 LEU A N 1
ATOM 732 C CA . LEU A 1 90 ? 1.720 2.565 -14.209 1.00 84.31 90 LEU A CA 1
ATOM 733 C C . LEU A 1 90 ? 1.918 1.402 -15.183 1.00 84.31 90 LEU A C 1
ATOM 735 O O . LEU A 1 90 ? 2.765 1.502 -16.064 1.00 84.31 90 LEU A O 1
ATOM 739 N N . LEU A 1 91 ? 1.130 0.332 -15.071 1.00 83.12 91 LEU A N 1
ATOM 740 C CA . LEU A 1 91 ? 1.161 -0.793 -16.000 1.00 83.12 91 LEU A CA 1
ATOM 741 C C . LEU A 1 91 ? 0.734 -0.347 -17.400 1.00 83.12 91 LEU A C 1
ATOM 743 O O . LEU A 1 91 ? 1.422 -0.644 -18.370 1.00 83.12 91 LEU A O 1
ATOM 747 N N . ILE A 1 92 ? -0.383 0.381 -17.501 1.00 81.56 92 ILE A N 1
ATOM 748 C CA . ILE A 1 92 ? -0.911 0.877 -18.778 1.00 81.56 92 ILE A CA 1
ATOM 749 C C . ILE A 1 92 ? 0.057 1.880 -19.401 1.00 81.56 92 ILE A C 1
ATOM 751 O O . ILE A 1 92 ? 0.419 1.743 -20.566 1.00 81.56 92 ILE A O 1
ATOM 755 N N . VAL A 1 93 ? 0.495 2.878 -18.630 1.00 83.00 93 VAL A N 1
ATOM 756 C CA . VAL A 1 93 ? 1.395 3.925 -19.127 1.00 83.00 93 VAL A CA 1
ATOM 757 C C . VAL A 1 93 ? 2.761 3.335 -19.474 1.00 83.00 93 VAL A C 1
ATOM 759 O O . VAL A 1 93 ? 3.273 3.579 -20.562 1.00 83.00 93 VAL A O 1
ATOM 762 N N . GLY A 1 94 ? 3.335 2.522 -18.585 1.00 79.75 94 GLY A N 1
ATOM 763 C CA . GLY A 1 94 ? 4.625 1.869 -18.792 1.00 79.75 94 GLY A CA 1
ATOM 764 C C . GLY A 1 94 ? 4.603 0.921 -19.985 1.00 79.75 94 GLY A C 1
ATOM 765 O O . GLY A 1 94 ? 5.504 0.977 -20.815 1.00 79.75 94 GLY A O 1
ATOM 766 N N . GLY A 1 95 ? 3.547 0.117 -20.128 1.00 77.00 95 GLY A N 1
ATOM 767 C CA . GLY A 1 95 ? 3.378 -0.781 -21.266 1.00 77.00 95 GLY A CA 1
ATOM 768 C C . GLY A 1 95 ? 3.171 -0.041 -22.588 1.00 77.00 95 GLY A C 1
ATOM 769 O O . GLY A 1 95 ? 3.807 -0.388 -23.580 1.00 77.00 95 GLY A O 1
ATOM 770 N N . TYR A 1 96 ? 2.357 1.020 -22.599 1.00 78.38 96 TYR A N 1
ATOM 771 C CA . TYR A 1 96 ? 2.156 1.854 -23.788 1.00 78.38 96 TYR A CA 1
ATOM 772 C C . TYR A 1 96 ? 3.449 2.551 -24.230 1.00 78.38 96 TYR A C 1
ATOM 774 O O . TYR A 1 96 ? 3.762 2.582 -25.417 1.00 78.38 96 TYR A O 1
ATOM 782 N N . VAL A 1 97 ? 4.232 3.083 -23.286 1.00 81.19 97 VAL A N 1
ATOM 783 C CA . VAL A 1 97 ? 5.507 3.753 -23.589 1.00 81.19 97 VAL A CA 1
ATOM 784 C C . VAL A 1 97 ? 6.598 2.750 -23.982 1.00 81.19 97 VAL A C 1
ATOM 786 O O . VAL A 1 97 ? 7.413 3.058 -24.845 1.00 81.19 97 VAL A O 1
ATOM 789 N N . ALA A 1 98 ? 6.638 1.562 -23.371 1.00 74.44 98 ALA A N 1
ATOM 790 C CA . ALA A 1 98 ? 7.657 0.549 -23.654 1.00 74.44 98 ALA A CA 1
ATOM 791 C C . ALA A 1 98 ? 7.431 -0.187 -24.983 1.00 74.44 98 ALA A C 1
ATOM 793 O O . ALA A 1 98 ? 8.391 -0.435 -25.705 1.00 74.44 98 ALA A O 1
ATOM 794 N N . PHE A 1 99 ? 6.182 -0.537 -25.304 1.00 72.25 99 PHE A N 1
ATOM 795 C CA . PHE A 1 99 ? 5.854 -1.419 -26.433 1.00 72.25 99 PHE A CA 1
ATOM 796 C C . PHE A 1 99 ? 5.009 -0.741 -27.526 1.00 72.25 99 PHE A C 1
ATOM 798 O O . PHE A 1 99 ? 4.685 -1.365 -28.542 1.00 72.25 99 PHE A O 1
ATOM 805 N N . GLY A 1 100 ? 4.641 0.533 -27.356 1.00 71.31 100 GLY A N 1
ATOM 806 C CA . GLY A 1 100 ? 3.793 1.261 -28.299 1.00 71.31 100 GLY A CA 1
ATOM 807 C C . GLY A 1 100 ? 2.388 0.653 -28.405 1.00 71.31 100 GLY A C 1
ATOM 808 O O . GLY A 1 100 ? 1.762 0.309 -27.405 1.00 71.31 100 GLY A O 1
ATOM 809 N N . ARG A 1 101 ? 1.876 0.505 -29.638 1.00 59.94 101 ARG A N 1
ATOM 810 C CA . ARG A 1 101 ? 0.583 -0.161 -29.928 1.00 59.94 101 ARG A CA 1
ATOM 811 C C . ARG A 1 101 ? 0.690 -1.680 -30.079 1.00 59.94 101 ARG A C 1
ATOM 813 O O . ARG A 1 101 ? -0.316 -2.338 -30.341 1.00 59.94 101 ARG A O 1
ATOM 820 N N . THR A 1 102 ? 1.889 -2.239 -29.952 1.00 55.56 102 THR A N 1
ATOM 821 C CA . THR A 1 102 ? 2.136 -3.666 -30.160 1.00 55.56 102 THR A CA 1
ATOM 822 C C . THR A 1 102 ? 1.642 -4.437 -28.939 1.00 55.56 102 THR A C 1
ATOM 824 O O . THR A 1 102 ? 2.364 -4.640 -27.965 1.00 55.56 102 THR A O 1
ATOM 827 N N . PHE A 1 103 ? 0.367 -4.828 -28.963 1.00 54.41 103 PHE A N 1
ATOM 828 C CA . PHE A 1 103 ? -0.205 -5.739 -27.978 1.00 54.41 103 PHE A CA 1
ATOM 829 C C . PHE A 1 103 ? 0.407 -7.125 -28.180 1.00 54.41 103 PHE A C 1
ATOM 831 O O . PHE A 1 103 ? -0.088 -7.923 -28.974 1.00 54.41 103 PHE A O 1
ATOM 838 N N . LEU A 1 104 ? 1.495 -7.416 -27.467 1.00 59.53 104 LEU A N 1
ATOM 839 C CA . LEU A 1 104 ? 1.981 -8.786 -27.373 1.00 59.53 104 LEU A CA 1
ATOM 840 C C . LEU A 1 104 ? 0.902 -9.638 -26.671 1.00 59.53 104 LEU A C 1
ATOM 842 O O . LEU A 1 104 ? 0.362 -9.197 -25.648 1.00 59.53 104 LEU A O 1
ATOM 846 N N . PRO A 1 105 ? 0.575 -10.839 -27.186 1.00 57.75 105 PRO A N 1
ATOM 847 C CA . PRO A 1 105 ? -0.431 -11.724 -26.595 1.00 57.75 105 PRO A CA 1
ATOM 848 C C . PRO A 1 105 ? -0.191 -11.992 -25.101 1.00 57.75 105 PRO A C 1
ATOM 850 O O . PRO A 1 105 ? -1.144 -12.006 -24.321 1.00 57.75 105 PRO A O 1
ATOM 853 N N . ASP A 1 106 ? 1.076 -12.087 -24.689 1.00 63.78 106 ASP A N 1
ATOM 854 C CA . ASP A 1 106 ? 1.485 -12.341 -23.302 1.00 63.78 106 ASP A CA 1
ATOM 855 C C . ASP A 1 106 ? 1.158 -11.182 -22.347 1.00 63.78 106 ASP A C 1
ATOM 857 O O . ASP A 1 106 ? 0.856 -11.389 -21.170 1.00 63.78 106 ASP A O 1
ATOM 861 N N . LEU A 1 107 ? 1.116 -9.942 -22.848 1.00 69.25 107 LEU A N 1
ATOM 862 C CA . LEU A 1 107 ? 0.776 -8.765 -22.039 1.00 69.25 107 LEU A CA 1
ATOM 863 C C . LEU A 1 107 ? -0.719 -8.714 -21.708 1.00 69.25 107 LEU A C 1
ATOM 865 O O . LEU A 1 107 ? -1.114 -8.149 -20.685 1.00 69.25 107 LEU A O 1
ATOM 869 N N . ARG A 1 108 ? -1.566 -9.332 -22.543 1.00 74.44 108 ARG A N 1
ATOM 870 C CA . ARG A 1 108 ? -3.020 -9.374 -22.338 1.00 74.44 108 ARG A CA 1
ATOM 871 C C . ARG A 1 108 ? -3.374 -10.040 -21.012 1.00 74.44 108 ARG A C 1
ATOM 873 O O . ARG A 1 108 ? -4.276 -9.564 -20.326 1.00 74.44 108 ARG A O 1
ATOM 880 N N . VAL A 1 109 ? -2.649 -11.092 -20.633 1.00 74.50 109 VAL A N 1
ATOM 881 C CA . VAL A 1 109 ? -2.852 -11.802 -19.362 1.00 74.50 109 VAL A CA 1
ATOM 882 C C . VAL A 1 109 ? -2.556 -10.883 -18.179 1.00 74.50 109 VAL A C 1
ATOM 884 O O . VAL A 1 109 ? -3.346 -10.831 -17.238 1.00 74.50 109 VAL A O 1
ATOM 887 N N . VAL A 1 110 ? -1.481 -10.093 -18.243 1.00 74.00 110 VAL A N 1
ATOM 888 C CA . VAL A 1 110 ? -1.111 -9.151 -17.173 1.00 74.00 110 VAL A CA 1
ATOM 889 C C . VAL A 1 110 ? -2.171 -8.056 -17.017 1.00 74.00 110 VAL A C 1
ATOM 891 O O . VAL A 1 110 ? -2.633 -7.806 -15.902 1.00 74.00 110 VAL A O 1
ATOM 894 N N . TYR A 1 111 ? -2.626 -7.457 -18.125 1.00 78.56 111 TYR A N 1
ATOM 895 C CA . TYR A 1 111 ? -3.689 -6.446 -18.096 1.00 78.56 111 TYR A CA 1
ATOM 896 C C . TYR A 1 111 ? -5.020 -7.009 -17.585 1.00 78.56 111 TYR A C 1
ATOM 898 O O . TYR A 1 111 ? -5.657 -6.383 -16.737 1.00 78.56 111 TYR A O 1
ATOM 906 N N . LEU A 1 112 ? -5.430 -8.193 -18.058 1.00 82.00 112 LEU A N 1
ATOM 907 C CA . LEU A 1 112 ? -6.657 -8.859 -17.609 1.00 82.00 112 LEU A CA 1
ATOM 908 C C . LEU A 1 112 ? -6.591 -9.214 -16.126 1.00 82.00 112 LEU A C 1
ATOM 910 O O . LEU A 1 112 ? -7.561 -8.987 -15.412 1.00 82.00 112 LEU A O 1
ATOM 914 N N . THR A 1 113 ? -5.453 -9.716 -15.649 1.00 76.62 113 THR A N 1
ATOM 915 C CA . THR A 1 113 ? -5.266 -10.065 -14.235 1.00 76.62 113 THR A CA 1
ATOM 916 C C . THR A 1 113 ? -5.320 -8.818 -13.357 1.00 76.62 113 THR A C 1
ATOM 918 O O . THR A 1 113 ? -6.035 -8.799 -12.357 1.00 76.62 113 THR A O 1
ATOM 921 N N . GLY A 1 114 ? -4.632 -7.741 -13.753 1.00 78.50 114 GLY A N 1
ATOM 922 C CA . GLY A 1 114 ? -4.691 -6.459 -13.051 1.00 78.50 114 GLY A CA 1
ATOM 923 C C . GLY A 1 114 ? -6.110 -5.883 -13.001 1.00 78.50 114 GLY A C 1
ATOM 924 O O . GLY A 1 114 ? -6.576 -5.483 -11.933 1.00 78.50 114 GLY A O 1
ATOM 925 N N . ALA A 1 115 ? -6.829 -5.910 -14.127 1.00 82.62 115 ALA A N 1
ATOM 926 C CA . ALA A 1 115 ? -8.214 -5.453 -14.204 1.00 82.62 115 ALA A CA 1
ATOM 927 C C . ALA A 1 115 ? -9.155 -6.331 -13.364 1.00 82.62 115 ALA A C 1
ATOM 929 O O . ALA A 1 115 ? -9.973 -5.803 -12.613 1.00 82.62 115 ALA A O 1
ATOM 930 N N . ALA A 1 116 ? -9.016 -7.657 -13.429 1.00 84.38 116 ALA A N 1
ATOM 931 C CA . ALA A 1 116 ? -9.810 -8.598 -12.646 1.00 84.38 116 ALA A CA 1
ATOM 932 C C . ALA A 1 116 ? -9.598 -8.405 -11.139 1.00 84.38 116 ALA A C 1
ATOM 934 O O . ALA A 1 116 ? -10.573 -8.387 -10.391 1.00 84.38 116 ALA A O 1
ATOM 935 N N . LEU A 1 117 ? -8.357 -8.190 -10.687 1.00 79.31 117 LEU A N 1
ATOM 936 C CA . LEU A 1 117 ? -8.051 -7.895 -9.284 1.00 79.31 117 LEU A CA 1
ATOM 937 C C . LEU A 1 117 ? -8.658 -6.565 -8.831 1.00 79.31 117 LEU A C 1
ATOM 939 O O . LEU A 1 117 ? -9.258 -6.496 -7.756 1.00 79.31 117 LEU A O 1
ATOM 943 N N . LEU A 1 118 ? -8.541 -5.519 -9.654 1.00 80.88 118 LEU A N 1
ATOM 944 C CA . LEU A 1 118 ? -9.147 -4.222 -9.366 1.00 80.88 118 LEU A CA 1
ATOM 945 C C . LEU A 1 118 ? -10.671 -4.351 -9.239 1.00 80.88 118 LEU A C 1
ATOM 947 O O . LEU A 1 118 ? -11.246 -3.893 -8.252 1.00 80.88 118 LEU A O 1
ATOM 951 N N . VAL A 1 119 ? -11.318 -5.031 -10.190 1.00 84.62 119 VAL A N 1
ATOM 952 C CA . VAL A 1 119 ? -12.763 -5.293 -10.164 1.00 84.62 119 VAL A CA 1
ATOM 953 C C . VAL A 1 119 ? -13.144 -6.133 -8.948 1.00 84.62 119 VAL A C 1
ATOM 955 O O . VAL A 1 119 ? -14.084 -5.768 -8.250 1.00 84.62 119 VAL A O 1
ATOM 958 N N . ALA A 1 120 ? -12.409 -7.200 -8.630 1.00 82.69 120 ALA A N 1
ATOM 959 C CA . ALA A 1 120 ? -12.686 -8.050 -7.474 1.00 82.69 120 ALA A CA 1
ATOM 960 C C . ALA A 1 120 ? -12.667 -7.253 -6.161 1.00 82.69 120 ALA A C 1
ATOM 962 O O . ALA A 1 120 ? -13.549 -7.420 -5.318 1.00 82.69 120 ALA A O 1
ATOM 963 N N . ILE A 1 121 ? -11.709 -6.339 -5.998 1.00 78.12 121 ILE A N 1
ATOM 964 C CA . ILE A 1 121 ? -11.604 -5.522 -4.785 1.00 78.12 121 ILE A CA 1
ATOM 965 C C . ILE A 1 121 ? -12.671 -4.427 -4.763 1.00 78.12 121 ILE A C 1
ATOM 967 O O . ILE A 1 121 ? -13.251 -4.178 -3.706 1.00 78.12 121 ILE A O 1
ATOM 971 N N . LEU A 1 122 ? -12.996 -3.813 -5.905 1.00 82.00 122 LEU A N 1
ATOM 972 C CA . LEU A 1 122 ? -14.119 -2.877 -6.000 1.00 82.00 122 LEU A CA 1
ATOM 973 C C . LEU A 1 122 ? -15.448 -3.566 -5.671 1.00 82.00 122 LEU A C 1
ATOM 975 O O . LEU A 1 122 ? -16.229 -3.028 -4.890 1.00 82.00 122 LEU A O 1
ATOM 979 N N . VAL A 1 123 ? -15.685 -4.773 -6.188 1.00 83.38 123 VAL A N 1
ATOM 980 C CA . VAL A 1 123 ? -16.870 -5.585 -5.877 1.00 83.38 123 VAL A CA 1
ATOM 981 C C . VAL A 1 123 ? -16.898 -5.948 -4.396 1.00 83.38 123 VAL A C 1
ATOM 983 O O . VAL A 1 123 ? -17.932 -5.763 -3.757 1.00 83.38 123 VAL A O 1
ATOM 986 N N . ALA A 1 124 ? -15.777 -6.383 -3.812 1.00 78.25 124 ALA A N 1
ATOM 987 C CA . ALA A 1 124 ? -15.686 -6.655 -2.379 1.00 78.25 124 ALA A CA 1
ATOM 988 C C . ALA A 1 124 ? -16.001 -5.401 -1.545 1.00 78.25 124 ALA A C 1
ATOM 990 O O . ALA A 1 124 ? -16.750 -5.469 -0.569 1.00 78.25 124 ALA A O 1
ATOM 991 N N . LEU A 1 125 ? -15.501 -4.233 -1.956 1.00 77.12 125 LEU A N 1
ATOM 992 C CA . LEU A 1 125 ? -15.776 -2.963 -1.290 1.00 77.12 125 LEU A CA 1
ATOM 993 C C . LEU A 1 125 ? -17.254 -2.568 -1.396 1.00 77.12 125 LEU A C 1
ATOM 995 O O . LEU A 1 125 ? -17.863 -2.181 -0.399 1.00 77.12 125 LEU A O 1
ATOM 999 N N . VAL A 1 126 ? -17.844 -2.693 -2.588 1.00 78.50 126 VAL A N 1
ATOM 1000 C CA . VAL A 1 126 ? -19.264 -2.424 -2.850 1.00 78.50 126 VAL A CA 1
ATOM 1001 C C . VAL A 1 126 ? -20.142 -3.385 -2.054 1.00 78.50 126 VAL A C 1
ATOM 1003 O O . VAL A 1 126 ? -21.102 -2.938 -1.429 1.00 78.50 126 VAL A O 1
ATOM 1006 N N . ALA A 1 127 ? -19.797 -4.671 -1.991 1.00 76.94 127 ALA A N 1
ATOM 1007 C CA . ALA A 1 127 ? -20.497 -5.658 -1.176 1.00 76.94 127 ALA A CA 1
ATOM 1008 C C . ALA A 1 127 ? -20.456 -5.269 0.310 1.00 76.94 127 ALA A C 1
ATOM 1010 O O . ALA A 1 127 ? -21.493 -5.225 0.976 1.00 76.94 127 ALA A O 1
ATOM 1011 N N . VAL A 1 128 ? -19.293 -4.867 0.828 1.00 70.19 128 VAL A N 1
ATOM 1012 C CA . VAL A 1 128 ? -19.174 -4.391 2.214 1.00 70.19 128 VAL A CA 1
ATOM 1013 C C . VAL A 1 128 ? -19.922 -3.066 2.439 1.00 70.19 128 VAL A C 1
ATOM 1015 O O . VAL A 1 128 ? -20.467 -2.835 3.517 1.00 70.19 128 VAL A O 1
ATOM 1018 N N . TYR A 1 129 ? -20.015 -2.193 1.438 1.00 70.25 129 TYR A N 1
ATOM 1019 C CA . TYR A 1 129 ? -20.682 -0.896 1.573 1.00 70.25 129 TYR A CA 1
ATOM 1020 C C . TYR A 1 129 ? -22.211 -0.972 1.453 1.00 70.25 129 TYR A C 1
ATOM 1022 O O . TYR A 1 129 ? -22.917 -0.298 2.204 1.00 70.25 129 TYR A O 1
ATOM 1030 N N . TRP A 1 130 ? -22.727 -1.767 0.513 1.00 71.94 130 TRP A N 1
ATOM 1031 C CA . TRP A 1 130 ? -24.146 -1.817 0.141 1.00 71.94 130 TRP A CA 1
ATOM 1032 C C . TRP A 1 130 ? -24.874 -3.053 0.658 1.00 71.94 130 TRP A C 1
ATOM 1034 O O . TRP A 1 130 ? -26.053 -2.960 1.013 1.00 71.94 130 TRP A O 1
ATOM 1044 N N . VAL A 1 131 ? -24.207 -4.209 0.681 1.00 68.38 131 VAL A N 1
ATOM 1045 C CA . VAL A 1 131 ? -24.821 -5.485 1.075 1.00 68.38 131 VAL A CA 1
ATOM 1046 C C . VAL A 1 131 ? -24.675 -5.689 2.576 1.00 68.38 131 VAL A C 1
ATOM 1048 O O . VAL A 1 131 ? -25.670 -5.967 3.246 1.00 68.38 131 VAL A O 1
ATOM 1051 N N . ALA A 1 132 ? -23.488 -5.443 3.140 1.00 68.88 132 ALA A N 1
ATOM 1052 C CA . ALA A 1 132 ? -23.253 -5.652 4.567 1.00 68.88 132 ALA A CA 1
ATOM 1053 C C . ALA A 1 132 ? -24.209 -4.871 5.487 1.00 68.88 132 ALA A C 1
ATOM 1055 O O . ALA A 1 132 ? -24.717 -5.487 6.414 1.00 68.88 132 ALA A O 1
ATOM 1056 N N . PRO A 1 133 ? -24.552 -3.582 5.277 1.00 68.06 133 PRO A N 1
ATOM 1057 C CA . PRO A 1 133 ? -25.516 -2.908 6.151 1.00 68.06 133 PRO A CA 1
ATOM 1058 C C . PRO A 1 133 ? -26.961 -3.386 5.968 1.00 68.06 133 PRO A C 1
ATOM 1060 O O . PRO A 1 133 ? -27.751 -3.243 6.900 1.00 68.06 133 PRO A O 1
ATOM 1063 N N . ARG A 1 134 ? -27.322 -3.954 4.806 1.00 69.25 134 ARG A N 1
ATOM 1064 C CA . ARG A 1 134 ? -28.644 -4.566 4.590 1.00 69.25 134 ARG A CA 1
ATOM 1065 C C . ARG A 1 134 ? -28.737 -5.920 5.288 1.00 69.25 134 ARG A C 1
ATOM 1067 O O . ARG A 1 134 ? -29.686 -6.143 6.031 1.00 69.25 134 ARG A O 1
ATOM 1074 N N . LEU A 1 135 ? -27.715 -6.764 5.137 1.00 65.94 135 LEU A N 1
ATOM 1075 C CA . LEU A 1 135 ? -27.615 -8.048 5.835 1.00 65.94 135 LEU A CA 1
ATOM 1076 C C . LEU A 1 135 ? -27.443 -7.865 7.347 1.00 65.94 135 LEU A C 1
ATOM 1078 O O . LEU A 1 135 ? -28.062 -8.572 8.132 1.00 65.94 135 LEU A O 1
ATOM 1082 N N . ALA A 1 136 ? -26.681 -6.860 7.784 1.00 66.56 136 ALA A N 1
ATOM 1083 C CA . ALA A 1 136 ? -26.433 -6.600 9.199 1.00 66.56 136 ALA A CA 1
ATOM 1084 C C . ALA A 1 136 ? -27.677 -6.115 9.965 1.00 66.56 136 ALA A C 1
ATOM 1086 O O . ALA A 1 136 ? -27.642 -6.020 11.192 1.00 66.56 136 ALA A O 1
ATOM 1087 N N . ARG A 1 137 ? -28.800 -5.828 9.289 1.00 68.44 137 ARG A N 1
ATOM 1088 C CA . ARG A 1 137 ? -30.099 -5.652 9.963 1.00 68.44 137 ARG A CA 1
ATOM 1089 C C . ARG A 1 137 ? -30.565 -6.948 10.633 1.00 68.44 137 ARG A C 1
ATOM 1091 O O . ARG A 1 137 ? -31.115 -6.868 11.725 1.00 68.44 137 ARG A O 1
ATOM 1098 N N . PHE A 1 138 ? -30.237 -8.099 10.044 1.00 70.50 138 PHE A N 1
ATOM 1099 C CA . PHE A 1 138 ? -30.542 -9.432 10.571 1.00 70.50 138 PHE A CA 1
ATOM 1100 C C . PHE A 1 138 ? -29.531 -9.934 11.614 1.00 70.50 138 PHE A C 1
ATOM 1102 O O . PHE A 1 138 ? -29.812 -10.898 12.315 1.00 70.50 138 PHE A O 1
ATOM 1109 N N . PHE A 1 139 ? -28.371 -9.282 11.751 1.00 70.62 139 PHE A N 1
ATOM 1110 C CA . PHE A 1 139 ? -27.310 -9.698 12.675 1.00 70.62 139 PHE A CA 1
ATOM 1111 C C . PHE A 1 139 ? -27.277 -8.882 13.989 1.00 70.62 139 PHE A C 1
ATOM 1113 O O . PHE A 1 139 ? -27.839 -7.781 14.057 1.00 70.62 139 PHE A O 1
ATOM 1120 N N . PRO A 1 140 ? -26.586 -9.386 15.037 1.00 78.38 140 PRO A N 1
ATOM 1121 C CA . PRO A 1 140 ? -26.403 -8.708 16.326 1.00 78.38 140 PRO A CA 1
ATOM 1122 C C . PRO A 1 140 ? -25.748 -7.317 16.228 1.00 78.38 140 PRO A C 1
ATOM 1124 O O . PRO A 1 140 ? -25.142 -6.941 15.218 1.00 78.38 140 PRO A O 1
ATOM 1127 N N . ARG A 1 141 ? -25.861 -6.516 17.299 1.00 75.88 141 ARG A N 1
ATOM 1128 C CA . ARG A 1 141 ? -25.370 -5.120 17.355 1.00 75.88 141 ARG A CA 1
ATOM 1129 C C . ARG A 1 141 ? -23.854 -5.015 17.122 1.00 75.88 141 ARG A C 1
ATOM 1131 O O . ARG A 1 141 ? -23.386 -4.029 16.551 1.00 75.88 141 ARG A O 1
ATOM 1138 N N . GLU A 1 142 ? -23.111 -6.048 17.484 1.00 75.00 142 GLU A N 1
ATOM 1139 C CA . GLU A 1 142 ? -21.658 -6.160 17.398 1.00 75.00 142 GLU A CA 1
ATOM 1140 C C . GLU A 1 142 ? -21.185 -6.189 15.937 1.00 75.00 142 GLU A C 1
ATOM 1142 O O . GLU A 1 142 ? -20.292 -5.429 15.559 1.00 75.00 142 GLU A O 1
ATOM 1147 N N . VAL A 1 143 ? -21.846 -6.981 15.084 1.00 74.44 143 VAL A N 1
ATOM 1148 C CA . VAL A 1 143 ? -21.529 -7.090 13.646 1.00 74.44 143 VAL A CA 1
ATOM 1149 C C . VAL A 1 143 ? -21.807 -5.766 12.929 1.00 74.44 143 VAL A C 1
ATOM 1151 O O . VAL A 1 143 ? -21.000 -5.300 12.120 1.00 74.44 143 VAL A O 1
ATOM 1154 N N . ARG A 1 144 ? -22.903 -5.085 13.292 1.00 76.62 144 ARG A N 1
ATOM 1155 C CA . ARG A 1 144 ? -23.213 -3.736 12.787 1.00 76.62 144 ARG A CA 1
ATOM 1156 C C . ARG A 1 144 ? -22.136 -2.716 13.147 1.00 76.62 144 ARG A C 1
ATOM 1158 O O . ARG A 1 144 ? -21.786 -1.877 12.315 1.00 76.62 144 ARG A O 1
ATOM 1165 N N . ARG A 1 145 ? -21.605 -2.777 14.373 1.00 78.69 145 ARG A N 1
ATOM 1166 C CA . ARG A 1 145 ? -20.531 -1.886 14.832 1.00 78.69 145 ARG A CA 1
ATOM 1167 C C . ARG A 1 145 ? -19.240 -2.122 14.046 1.00 78.69 145 ARG A C 1
ATOM 1169 O O . ARG A 1 145 ? -18.626 -1.152 13.607 1.00 78.69 145 ARG A O 1
ATOM 1176 N N . ILE A 1 146 ? -18.870 -3.383 13.819 1.00 77.56 146 ILE A N 1
ATOM 1177 C CA . ILE A 1 146 ?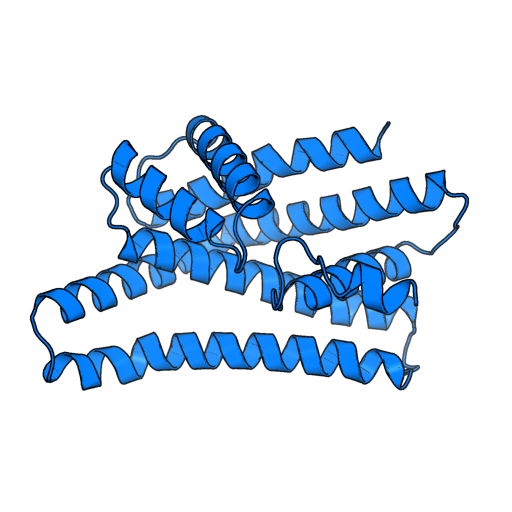 -17.691 -3.769 13.023 1.00 77.56 146 ILE A CA 1
ATOM 1178 C C . ILE A 1 146 ? -17.788 -3.209 11.598 1.00 77.56 146 ILE A C 1
ATOM 1180 O O . ILE A 1 146 ? -16.867 -2.526 11.148 1.00 77.56 146 ILE A O 1
ATOM 1184 N N . GLY A 1 147 ? -18.919 -3.427 10.916 1.00 78.19 147 GLY A N 1
ATOM 1185 C CA . GLY A 1 147 ? -19.128 -2.937 9.549 1.00 78.19 147 GLY A CA 1
ATOM 1186 C C . GLY A 1 147 ? -19.091 -1.409 9.445 1.00 78.19 147 GLY A C 1
ATOM 1187 O O . GLY A 1 147 ? -18.485 -0.862 8.522 1.00 78.19 147 GLY A O 1
ATOM 1188 N N . ARG A 1 148 ? -19.673 -0.700 10.423 1.00 81.38 148 ARG A N 1
ATOM 1189 C CA . ARG A 1 148 ? -19.635 0.771 10.474 1.00 81.38 148 ARG A CA 1
ATOM 1190 C C . ARG A 1 148 ? -18.207 1.298 10.627 1.00 81.38 148 ARG A C 1
ATOM 1192 O O . ARG A 1 148 ? -17.796 2.153 9.850 1.00 81.38 148 ARG A O 1
ATOM 1199 N N . LEU A 1 149 ? -17.444 0.755 11.577 1.00 82.38 149 LEU A N 1
ATOM 1200 C CA . LEU A 1 149 ? -16.060 1.167 11.837 1.00 82.38 149 LEU A CA 1
ATOM 1201 C C . LEU A 1 149 ? -15.139 0.889 10.643 1.00 82.38 149 LEU A C 1
ATOM 1203 O O . LEU A 1 149 ? -14.276 1.709 10.332 1.00 82.38 149 LEU A O 1
ATOM 1207 N N . PHE A 1 150 ? -15.338 -0.238 9.954 1.00 82.88 150 PHE A N 1
ATOM 1208 C CA . PHE A 1 150 ? -14.621 -0.548 8.718 1.00 82.88 150 PHE A CA 1
ATOM 1209 C C . PHE A 1 150 ? -14.908 0.486 7.624 1.00 82.88 150 PHE A C 1
ATOM 1211 O O . PHE A 1 150 ? -13.980 1.061 7.054 1.00 82.88 150 PHE A O 1
ATOM 1218 N N . ARG A 1 151 ? -16.190 0.779 7.374 1.00 82.69 151 ARG A N 1
ATOM 1219 C CA . ARG A 1 151 ? -16.610 1.775 6.380 1.00 82.69 151 ARG A CA 1
ATOM 1220 C C . ARG A 1 151 ? -16.069 3.166 6.702 1.00 82.69 151 ARG A C 1
ATOM 1222 O O . ARG A 1 151 ? -15.628 3.863 5.795 1.00 82.69 151 ARG A O 1
ATOM 1229 N N . GLU A 1 152 ? -16.076 3.559 7.971 1.00 83.88 152 GLU A N 1
ATOM 1230 C CA . GLU A 1 152 ? -15.437 4.797 8.415 1.00 83.88 152 GLU A CA 1
ATOM 1231 C C . GLU A 1 152 ? -13.942 4.795 8.072 1.00 83.88 152 GLU A C 1
ATOM 1233 O O . GLU A 1 152 ? -13.476 5.738 7.442 1.00 83.88 152 GLU A O 1
ATOM 1238 N N . GLY A 1 153 ? -13.202 3.731 8.400 1.00 82.62 153 GLY A N 1
ATOM 1239 C CA . GLY A 1 153 ? -11.776 3.622 8.063 1.00 82.62 153 GLY A CA 1
ATOM 1240 C C . GLY A 1 153 ? -11.493 3.804 6.568 1.00 82.62 153 GLY A C 1
ATOM 1241 O O . GLY A 1 153 ? -10.590 4.553 6.199 1.00 82.62 153 GLY A O 1
ATOM 1242 N N . VAL A 1 154 ? -12.309 3.199 5.702 1.00 83.38 154 VAL A N 1
ATOM 1243 C CA . VAL A 1 154 ? -12.205 3.362 4.243 1.00 83.38 154 VAL A CA 1
ATOM 1244 C C . VAL A 1 154 ? -12.520 4.802 3.811 1.00 83.38 154 VAL A C 1
ATOM 1246 O O . VAL A 1 154 ? -11.722 5.434 3.123 1.00 83.38 154 VAL A O 1
ATOM 1249 N N . LEU A 1 155 ? -13.675 5.346 4.208 1.00 83.69 155 LEU A N 1
ATOM 1250 C CA . LEU A 1 155 ? -14.134 6.671 3.765 1.00 83.69 155 LEU A CA 1
ATOM 1251 C C . LEU A 1 155 ? -13.224 7.800 4.251 1.00 83.69 155 LEU A C 1
ATOM 1253 O O . LEU A 1 155 ? -12.938 8.738 3.508 1.00 83.69 155 LEU A O 1
ATOM 1257 N N . HIS A 1 156 ? -12.745 7.705 5.489 1.00 85.06 156 HIS A N 1
ATOM 1258 C CA . HIS A 1 156 ? -11.804 8.673 6.036 1.00 85.06 156 HIS A CA 1
ATOM 1259 C C . HIS A 1 156 ? -10.446 8.604 5.333 1.00 85.06 156 HIS A C 1
ATOM 1261 O O . HIS A 1 156 ? -9.847 9.651 5.091 1.00 85.06 156 HIS A O 1
ATOM 1267 N N . SER A 1 157 ? -10.011 7.414 4.909 1.00 84.38 157 SER A N 1
ATOM 1268 C CA . SER A 1 157 ? -8.780 7.247 4.127 1.00 84.38 157 SER A CA 1
ATOM 1269 C C . SER A 1 157 ? -8.844 7.948 2.769 1.00 84.38 157 SER A C 1
ATOM 1271 O O . SER A 1 157 ? -7.841 8.501 2.323 1.00 84.38 157 SER A O 1
ATOM 1273 N N . PHE A 1 158 ? -10.020 8.024 2.135 1.00 82.50 158 PHE A N 1
ATOM 1274 C CA . PHE A 1 158 ? -10.175 8.787 0.892 1.00 82.50 158 PHE A CA 1
ATOM 1275 C C . PHE A 1 158 ? -9.953 10.295 1.081 1.00 82.50 158 PHE A C 1
ATOM 1277 O O . PHE A 1 158 ? -9.502 10.965 0.159 1.00 82.50 158 PHE A O 1
ATOM 1284 N N . ARG A 1 159 ? -10.165 10.849 2.282 1.00 83.75 159 ARG A N 1
ATOM 1285 C CA . ARG A 1 159 ? -9.821 12.257 2.568 1.00 83.75 159 ARG A CA 1
ATOM 1286 C C . ARG A 1 159 ? -8.312 12.494 2.612 1.00 83.75 159 ARG A C 1
ATOM 1288 O O . ARG A 1 159 ? -7.866 13.616 2.406 1.00 83.75 159 ARG A O 1
ATOM 1295 N N . ALA A 1 160 ? -7.530 11.448 2.868 1.00 84.56 160 ALA A N 1
ATOM 1296 C CA . ALA A 1 160 ? -6.075 11.493 2.812 1.00 84.56 160 ALA A CA 1
ATOM 1297 C C . ALA A 1 160 ? -5.521 11.353 1.383 1.00 84.56 160 ALA A C 1
ATOM 1299 O O . ALA A 1 160 ? -4.311 11.496 1.222 1.00 84.56 160 ALA A O 1
ATOM 1300 N N . LEU A 1 161 ? -6.356 11.133 0.354 1.00 84.06 161 LEU A N 1
ATOM 1301 C CA . LEU A 1 161 ? -5.938 11.009 -1.053 1.00 84.06 161 LEU A CA 1
ATOM 1302 C C . LEU A 1 161 ? -4.940 12.079 -1.526 1.00 84.06 161 LEU A C 1
ATOM 1304 O O . LEU A 1 161 ? -3.944 11.689 -2.135 1.00 84.06 161 LEU A O 1
ATOM 1308 N N . PRO A 1 162 ? -5.129 13.386 -1.239 1.00 86.50 162 PRO A N 1
ATOM 1309 C CA . PRO A 1 162 ? -4.224 14.422 -1.744 1.00 86.50 162 PRO A CA 1
ATOM 1310 C C . PRO A 1 162 ? -2.782 14.270 -1.249 1.00 86.50 162 PRO A C 1
ATOM 1312 O O . PRO A 1 162 ? -1.855 14.722 -1.907 1.00 86.50 162 PRO A O 1
ATOM 1315 N N . VAL A 1 163 ? -2.584 13.617 -0.100 1.00 87.38 163 VAL A N 1
ATOM 1316 C CA . VAL A 1 163 ? -1.260 13.384 0.495 1.00 87.38 163 VAL A CA 1
ATOM 1317 C C . VAL A 1 163 ? -0.801 11.942 0.260 1.00 87.38 163 VAL A C 1
ATOM 1319 O O . VAL A 1 163 ? 0.345 11.696 -0.109 1.00 87.38 163 VAL A O 1
ATOM 1322 N N . ALA A 1 164 ? -1.693 10.966 0.439 1.00 87.25 164 ALA A N 1
ATOM 1323 C CA . ALA A 1 164 ? -1.394 9.546 0.288 1.00 87.25 164 ALA A CA 1
ATOM 1324 C C . ALA A 1 164 ? -1.178 9.136 -1.177 1.00 87.25 164 ALA A C 1
ATOM 1326 O O . ALA A 1 164 ? -0.381 8.236 -1.432 1.00 87.25 164 ALA A O 1
ATOM 1327 N N . GLY A 1 165 ? -1.848 9.789 -2.130 1.00 87.56 165 GLY A N 1
ATOM 1328 C CA . GLY A 1 165 ? -1.699 9.542 -3.566 1.00 87.56 165 GLY A CA 1
ATOM 1329 C C . GLY A 1 165 ? -0.277 9.825 -4.057 1.00 87.56 165 GLY A C 1
ATOM 1330 O O . GLY A 1 165 ? 0.394 8.884 -4.484 1.00 87.56 165 GLY A O 1
ATOM 1331 N N . PRO A 1 166 ? 0.237 11.064 -3.916 1.00 90.06 166 PRO A N 1
ATOM 1332 C CA . PRO A 1 166 ? 1.614 11.395 -4.285 1.00 90.06 166 PRO A CA 1
ATOM 1333 C C . PRO A 1 166 ? 2.650 10.52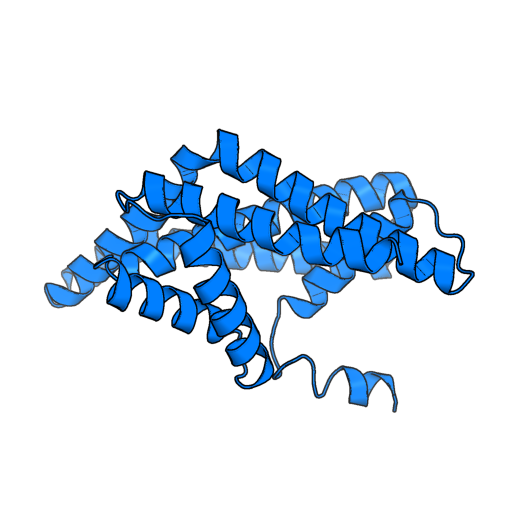0 -3.575 1.00 90.06 166 PRO A C 1
ATOM 1335 O O . PRO A 1 166 ? 3.577 10.029 -4.212 1.00 90.06 166 PRO A O 1
ATOM 1338 N N . LEU A 1 167 ? 2.462 10.240 -2.278 1.00 90.12 167 LEU A N 1
ATOM 1339 C CA . LEU A 1 167 ? 3.340 9.323 -1.542 1.00 90.12 167 LEU A CA 1
ATOM 1340 C C . LEU A 1 167 ? 3.344 7.914 -2.142 1.00 90.12 167 LEU A C 1
ATOM 1342 O O . LEU A 1 167 ? 4.396 7.287 -2.208 1.00 90.12 167 LEU A O 1
ATOM 1346 N N . THR A 1 168 ? 2.190 7.418 -2.589 1.00 89.69 168 THR A N 1
ATOM 1347 C CA . THR A 1 168 ? 2.084 6.103 -3.233 1.00 89.69 168 THR A CA 1
ATOM 1348 C C . THR A 1 168 ? 2.851 6.092 -4.554 1.00 89.69 168 THR A C 1
ATOM 1350 O O . THR A 1 168 ? 3.641 5.182 -4.774 1.00 89.69 168 THR A O 1
ATOM 1353 N N . VAL A 1 169 ? 2.716 7.132 -5.383 1.00 88.88 169 VAL A N 1
ATOM 1354 C CA . VAL A 1 169 ? 3.498 7.266 -6.625 1.00 88.88 169 VAL A CA 1
ATOM 1355 C C . VAL A 1 169 ? 5.000 7.285 -6.335 1.00 88.88 169 VAL A C 1
ATOM 1357 O O . VAL A 1 169 ? 5.740 6.534 -6.958 1.00 88.88 169 VAL A O 1
ATOM 1360 N N . ILE A 1 170 ? 5.453 8.062 -5.344 1.00 91.19 170 ILE A N 1
ATOM 1361 C CA . ILE A 1 170 ? 6.872 8.108 -4.948 1.00 91.19 170 ILE A CA 1
ATOM 1362 C C . ILE A 1 170 ? 7.362 6.724 -4.498 1.00 91.19 170 ILE A C 1
ATOM 1364 O O . ILE A 1 170 ? 8.434 6.295 -4.914 1.00 91.19 170 ILE A O 1
ATOM 1368 N N . ILE A 1 171 ? 6.576 6.005 -3.689 1.00 91.00 171 ILE A N 1
ATOM 1369 C CA . ILE A 1 171 ? 6.907 4.645 -3.233 1.00 91.00 171 ILE A CA 1
ATOM 1370 C C . ILE A 1 171 ? 7.081 3.692 -4.425 1.00 91.00 171 ILE A C 1
ATOM 1372 O O . ILE A 1 171 ? 8.053 2.939 -4.456 1.00 91.00 171 ILE A O 1
ATOM 1376 N N . TRP A 1 172 ? 6.180 3.731 -5.411 1.00 89.62 172 TRP A N 1
ATOM 1377 C CA . TRP A 1 172 ? 6.278 2.894 -6.613 1.00 89.62 172 TRP A CA 1
ATOM 1378 C C . TRP A 1 172 ? 7.441 3.292 -7.522 1.00 89.62 172 TRP A C 1
ATOM 1380 O O . TRP A 1 172 ? 8.121 2.418 -8.056 1.00 89.62 172 TRP A O 1
ATOM 1390 N N . SER A 1 173 ? 7.737 4.586 -7.643 1.00 87.69 173 SER A N 1
ATOM 1391 C CA . SER A 1 173 ? 8.921 5.067 -8.359 1.00 87.69 173 SER A CA 1
ATOM 1392 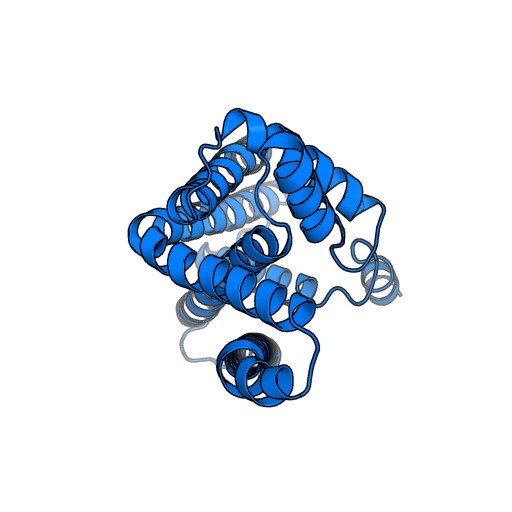C C . SER A 1 173 ? 10.217 4.599 -7.697 1.00 87.69 173 SER A C 1
ATOM 1394 O O . SER A 1 173 ? 11.134 4.175 -8.395 1.00 87.69 173 SER A O 1
ATOM 1396 N N . CYS A 1 174 ? 10.298 4.610 -6.361 1.00 89.19 174 CYS A N 1
ATOM 1397 C CA . CYS A 1 174 ? 11.429 4.030 -5.634 1.00 89.19 174 CYS A CA 1
ATOM 1398 C C . CYS A 1 174 ? 11.558 2.523 -5.898 1.00 89.19 174 CYS A C 1
ATOM 1400 O O . CYS A 1 174 ? 12.666 2.032 -6.091 1.00 89.19 174 CYS A O 1
ATOM 1402 N N . GLU A 1 175 ? 10.447 1.788 -5.955 1.00 87.69 175 GLU A N 1
ATOM 1403 C CA . GLU A 1 175 ? 10.460 0.353 -6.262 1.00 87.69 175 GLU A CA 1
ATOM 1404 C C . GLU A 1 175 ? 10.986 0.081 -7.684 1.00 87.69 175 GLU A C 1
ATOM 1406 O O . GLU A 1 175 ? 11.861 -0.767 -7.872 1.00 87.69 175 GLU A O 1
ATOM 1411 N N . ALA A 1 176 ? 10.518 0.847 -8.676 1.00 86.75 176 ALA A N 1
ATOM 1412 C CA . ALA A 1 176 ? 10.998 0.754 -10.053 1.00 86.75 176 ALA A CA 1
ATOM 1413 C C . ALA A 1 176 ? 12.480 1.141 -10.168 1.00 86.75 176 ALA A C 1
ATOM 1415 O O . ALA A 1 176 ? 13.251 0.453 -10.834 1.00 86.75 176 ALA A O 1
ATOM 1416 N N . LEU A 1 177 ? 12.908 2.194 -9.467 1.00 88.94 177 LEU A N 1
ATOM 1417 C CA . LEU A 1 177 ? 14.302 2.632 -9.443 1.00 88.94 177 LEU A CA 1
ATOM 1418 C C . LEU A 1 177 ? 15.215 1.612 -8.745 1.00 88.94 177 LEU A C 1
ATOM 1420 O O . LEU A 1 177 ? 16.348 1.396 -9.172 1.00 88.94 177 LEU A O 1
ATOM 1424 N N . ARG A 1 178 ? 14.723 0.937 -7.697 1.00 89.50 178 ARG A N 1
ATOM 1425 C CA . ARG A 1 178 ? 15.431 -0.191 -7.081 1.00 89.50 178 ARG A CA 1
ATOM 1426 C C . ARG A 1 178 ? 15.665 -1.283 -8.118 1.00 89.50 178 ARG A C 1
ATOM 1428 O O . ARG A 1 178 ? 16.791 -1.759 -8.228 1.00 89.50 178 ARG A O 1
ATOM 1435 N N . LEU A 1 179 ? 14.626 -1.671 -8.860 1.00 87.44 179 LEU A N 1
ATOM 1436 C CA . LEU A 1 179 ? 14.750 -2.695 -9.896 1.00 87.44 179 LEU A CA 1
ATOM 1437 C C . LEU A 1 179 ? 15.707 -2.251 -11.009 1.00 87.44 179 LEU A C 1
ATOM 1439 O O . LEU A 1 179 ? 16.547 -3.043 -11.416 1.00 87.44 179 LEU A O 1
ATOM 1443 N N . PHE A 1 180 ? 15.649 -0.983 -11.425 1.00 88.06 180 PHE A N 1
ATOM 1444 C CA . PHE A 1 180 ? 16.571 -0.401 -12.404 1.00 88.06 180 PHE A CA 1
ATOM 1445 C C . PHE A 1 180 ? 18.026 -0.595 -11.975 1.00 88.06 180 PHE A C 1
ATOM 1447 O O . PHE A 1 180 ? 18.800 -1.216 -12.693 1.00 88.06 180 PHE A O 1
ATOM 1454 N N . PHE A 1 181 ? 18.382 -0.170 -10.759 1.00 88.69 181 PHE A N 1
ATOM 1455 C CA . PHE A 1 181 ? 19.749 -0.323 -10.263 1.00 88.69 181 PHE A CA 1
ATOM 1456 C C . PHE A 1 181 ? 20.188 -1.782 -10.107 1.00 88.69 181 PHE A C 1
ATOM 1458 O O . PHE A 1 181 ? 21.377 -2.064 -10.243 1.00 88.69 181 PHE A O 1
ATOM 1465 N N . VAL A 1 182 ? 19.267 -2.701 -9.804 1.00 88.00 182 VAL A N 1
ATOM 1466 C CA . VAL A 1 182 ? 19.572 -4.139 -9.755 1.00 88.00 182 VAL A CA 1
ATOM 1467 C C . VAL A 1 182 ? 19.861 -4.674 -11.157 1.00 88.00 182 VAL A C 1
ATOM 1469 O O . VAL A 1 182 ? 20.856 -5.364 -11.336 1.00 88.00 182 VAL A O 1
ATOM 1472 N N . LEU A 1 183 ? 19.046 -4.320 -12.152 1.00 87.62 183 LEU A N 1
ATOM 1473 C CA . LEU A 1 183 ? 19.229 -4.758 -13.539 1.00 87.62 183 LEU A CA 1
ATOM 1474 C C . LEU A 1 183 ? 20.521 -4.204 -14.146 1.00 87.62 183 LEU A C 1
ATOM 1476 O O . LEU A 1 183 ? 21.297 -4.968 -14.713 1.00 87.62 183 LEU A O 1
ATOM 1480 N N . THR A 1 184 ? 20.818 -2.920 -13.928 1.00 87.06 184 THR A N 1
ATOM 1481 C CA . THR A 1 184 ? 22.086 -2.318 -14.362 1.00 87.06 184 THR A CA 1
ATOM 1482 C C . THR A 1 184 ? 23.287 -2.990 -13.693 1.00 87.06 184 THR A C 1
ATOM 1484 O O . THR A 1 184 ? 24.302 -3.223 -14.339 1.00 87.06 184 THR A O 1
ATOM 1487 N N . ALA A 1 185 ? 23.182 -3.361 -12.411 1.00 87.25 185 ALA A N 1
ATOM 1488 C CA . ALA A 1 185 ? 24.249 -4.088 -11.721 1.00 87.25 185 ALA A CA 1
ATOM 1489 C C . ALA A 1 185 ? 24.460 -5.515 -12.262 1.00 87.25 185 ALA A C 1
ATOM 1491 O O . ALA A 1 185 ? 25.555 -6.054 -12.128 1.00 87.25 185 ALA A O 1
ATOM 1492 N N . LEU A 1 186 ? 23.434 -6.113 -12.875 1.00 88.81 186 LEU A N 1
ATOM 1493 C CA . LEU A 1 186 ? 23.509 -7.401 -13.570 1.00 88.81 186 LEU A CA 1
ATOM 1494 C C . LEU A 1 186 ? 23.976 -7.267 -15.033 1.00 88.81 186 LEU A C 1
ATOM 1496 O O . LEU A 1 186 ? 24.089 -8.279 -15.717 1.00 88.81 186 LEU A O 1
ATOM 1500 N N . GLY A 1 187 ? 24.238 -6.047 -15.519 1.00 87.06 187 GLY A N 1
ATOM 1501 C CA . GLY A 1 187 ? 24.625 -5.786 -16.910 1.00 87.06 187 GLY A CA 1
ATOM 1502 C C . GLY A 1 187 ? 23.464 -5.848 -17.909 1.00 87.06 187 GLY A C 1
ATOM 1503 O O . GLY A 1 187 ? 23.696 -6.023 -19.101 1.00 87.06 187 GLY A O 1
ATOM 1504 N N . LEU A 1 188 ? 22.216 -5.739 -17.438 1.00 84.50 188 LEU A N 1
ATOM 1505 C CA . LEU A 1 188 ? 21.020 -5.730 -18.281 1.00 84.50 188 LEU A CA 1
ATOM 1506 C C . LEU A 1 188 ? 20.565 -4.290 -18.542 1.00 84.50 188 LEU A C 1
ATOM 1508 O O . LEU A 1 188 ? 19.967 -3.647 -17.674 1.00 84.50 188 LEU A O 1
ATOM 1512 N N . ASP A 1 189 ? 20.799 -3.808 -19.762 1.00 79.50 189 ASP A N 1
ATOM 1513 C CA . ASP A 1 189 ? 20.385 -2.475 -20.199 1.00 79.50 189 ASP A CA 1
ATOM 1514 C C . ASP A 1 189 ? 18.949 -2.494 -20.729 1.00 79.50 189 ASP A C 1
ATOM 1516 O O . ASP A 1 189 ? 18.678 -2.710 -21.910 1.00 79.50 189 ASP A O 1
ATOM 1520 N N . LEU A 1 190 ? 18.002 -2.272 -19.818 1.00 77.81 190 LEU A N 1
ATOM 1521 C CA . LEU A 1 190 ? 16.589 -2.109 -20.144 1.00 77.81 190 LEU A CA 1
ATOM 1522 C C . LEU A 1 190 ? 16.197 -0.626 -20.119 1.00 77.81 190 LEU A C 1
ATOM 1524 O O . LEU A 1 190 ? 16.576 0.096 -19.190 1.00 77.81 190 LEU A O 1
ATOM 1528 N N . PRO A 1 191 ? 15.382 -0.157 -21.082 1.00 82.94 191 PRO A N 1
ATOM 1529 C CA . PRO A 1 191 ? 14.834 1.189 -21.022 1.00 82.94 191 PRO A CA 1
ATOM 1530 C C . PRO A 1 191 ? 13.978 1.348 -19.761 1.00 82.94 191 PRO A C 1
ATOM 1532 O O . PRO A 1 191 ? 13.303 0.412 -19.323 1.00 82.94 191 PRO A O 1
ATOM 1535 N N . LEU A 1 192 ? 13.964 2.557 -19.191 1.00 79.50 192 LEU A N 1
ATOM 1536 C CA . LEU A 1 192 ? 13.266 2.851 -17.933 1.00 79.50 192 LEU A CA 1
ATOM 1537 C C . LEU A 1 192 ? 11.784 2.432 -17.967 1.00 79.50 192 LEU A C 1
ATOM 1539 O O . LEU A 1 192 ? 11.261 1.927 -16.976 1.00 79.50 192 LEU A O 1
ATOM 1543 N N . SER A 1 193 ? 11.122 2.588 -19.115 1.00 77.50 193 SER A N 1
ATOM 1544 C CA . SER A 1 193 ? 9.739 2.148 -19.334 1.00 77.50 193 SER A CA 1
ATOM 1545 C C . SER A 1 193 ? 9.574 0.631 -19.198 1.00 77.50 193 SER A C 1
ATOM 1547 O O . SER A 1 193 ? 8.630 0.177 -18.553 1.00 77.50 193 SER A O 1
ATOM 1549 N N . GLY A 1 194 ? 10.520 -0.149 -19.728 1.00 77.50 194 GLY A N 1
ATOM 1550 C CA . GLY A 1 194 ? 10.568 -1.603 -19.575 1.00 77.50 194 GLY A CA 1
ATOM 1551 C C . GLY A 1 194 ? 10.785 -2.020 -18.122 1.00 77.50 194 GLY A C 1
ATOM 1552 O O . GLY A 1 194 ? 10.106 -2.918 -17.632 1.00 77.50 194 GLY A O 1
ATOM 1553 N N . VAL A 1 195 ? 11.652 -1.319 -17.387 1.00 83.62 195 VAL A N 1
ATOM 1554 C CA . VAL A 1 195 ? 11.877 -1.597 -15.959 1.00 83.62 195 VAL A CA 1
ATOM 1555 C C . VAL A 1 195 ? 10.636 -1.306 -15.119 1.00 83.62 195 VAL A C 1
ATOM 1557 O O . VAL A 1 195 ? 10.254 -2.129 -14.288 1.00 83.62 195 VAL A O 1
ATOM 1560 N N . VAL A 1 196 ? 9.980 -0.164 -15.345 1.00 82.50 196 VAL A N 1
ATOM 1561 C CA . VAL A 1 196 ? 8.714 0.172 -14.676 1.00 82.50 196 VAL A CA 1
ATOM 1562 C C . VAL A 1 196 ? 7.663 -0.891 -14.985 1.00 82.50 196 VAL A C 1
ATOM 1564 O O . VAL A 1 196 ? 7.008 -1.383 -14.069 1.00 82.50 196 VAL A O 1
ATOM 1567 N N . PHE A 1 197 ? 7.541 -1.299 -16.249 1.00 80.25 197 PHE A N 1
ATOM 1568 C CA . PHE A 1 197 ? 6.605 -2.341 -16.653 1.00 80.25 197 PHE A CA 1
ATOM 1569 C C . PHE A 1 197 ? 6.868 -3.667 -15.920 1.00 80.25 197 PHE A C 1
ATOM 1571 O O . PHE A 1 197 ? 5.952 -4.223 -15.315 1.00 80.25 197 PHE A O 1
ATOM 1578 N N . VAL A 1 198 ? 8.117 -4.143 -15.898 1.00 80.50 198 VAL A N 1
ATOM 1579 C CA . VAL A 1 198 ? 8.496 -5.390 -15.213 1.00 80.50 198 VAL A CA 1
ATOM 1580 C C . VAL A 1 198 ? 8.268 -5.288 -13.701 1.00 80.50 198 VAL A C 1
ATOM 1582 O O . VAL A 1 198 ? 7.715 -6.212 -13.103 1.00 80.50 198 VAL A O 1
ATOM 1585 N N . ALA A 1 199 ? 8.626 -4.167 -13.068 1.00 82.38 199 ALA A N 1
ATOM 1586 C CA . ALA A 1 199 ? 8.412 -3.955 -11.633 1.00 82.38 199 ALA A CA 1
ATOM 1587 C C . ALA A 1 199 ? 6.924 -4.041 -11.256 1.00 82.38 199 ALA A C 1
ATOM 1589 O O . ALA A 1 199 ? 6.544 -4.655 -10.259 1.00 82.38 199 ALA A O 1
ATOM 1590 N N . VAL A 1 200 ? 6.065 -3.450 -12.081 1.00 80.25 200 VAL A N 1
ATOM 1591 C CA . VAL A 1 200 ? 4.620 -3.413 -11.855 1.00 80.25 200 VAL A CA 1
ATOM 1592 C C . VAL A 1 200 ? 3.977 -4.771 -12.167 1.00 80.25 200 VAL A C 1
ATOM 1594 O O . VAL A 1 200 ? 3.164 -5.259 -11.380 1.00 80.25 200 VAL A O 1
ATOM 1597 N N . ALA A 1 201 ? 4.380 -5.428 -13.259 1.00 76.62 201 ALA A N 1
ATOM 1598 C CA . ALA A 1 201 ? 3.893 -6.755 -13.636 1.00 76.62 201 ALA A CA 1
ATOM 1599 C C . ALA A 1 201 ? 4.256 -7.820 -12.586 1.00 76.62 201 ALA A C 1
ATOM 1601 O O . ALA A 1 201 ? 3.391 -8.577 -12.142 1.00 76.62 201 ALA A O 1
ATOM 1602 N N . THR A 1 202 ? 5.505 -7.831 -12.111 1.00 75.75 2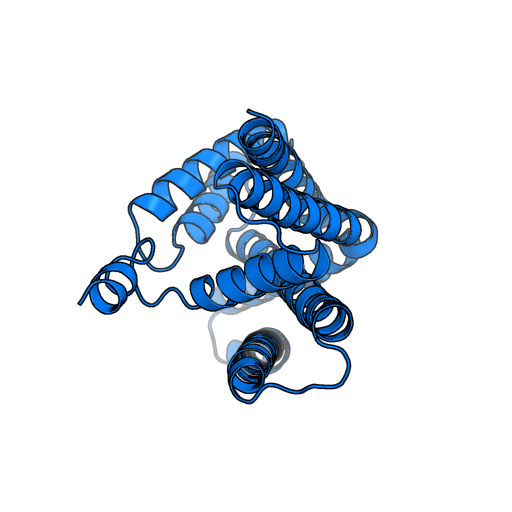02 THR A N 1
ATOM 1603 C CA . THR A 1 202 ? 5.949 -8.743 -11.038 1.00 75.75 202 THR A CA 1
ATOM 1604 C C . THR A 1 202 ? 5.214 -8.477 -9.726 1.00 75.75 202 THR A C 1
ATOM 1606 O O . THR A 1 202 ? 4.846 -9.415 -9.010 1.00 75.75 202 THR A O 1
ATOM 1609 N N . SER A 1 203 ? 4.900 -7.216 -9.419 1.00 75.75 203 SER A N 1
ATOM 1610 C CA . SER A 1 203 ? 4.094 -6.918 -8.240 1.00 75.75 203 SER A CA 1
ATOM 1611 C C . SER A 1 203 ? 2.644 -7.400 -8.350 1.00 75.75 203 SER A C 1
ATOM 1613 O O . SER A 1 203 ? 2.053 -7.758 -7.328 1.00 75.75 203 SER A O 1
ATOM 1615 N N . LEU A 1 204 ? 2.043 -7.411 -9.542 1.00 72.44 204 LEU A N 1
ATOM 1616 C CA . LEU A 1 204 ? 0.701 -7.969 -9.736 1.00 72.44 204 LEU A CA 1
ATOM 1617 C C . LEU A 1 204 ? 0.701 -9.487 -9.549 1.00 72.44 204 LEU A C 1
ATOM 1619 O O . LEU A 1 204 ? -0.166 -10.012 -8.852 1.00 72.44 204 LEU A O 1
ATOM 1623 N N . LEU A 1 205 ? 1.714 -10.175 -10.079 1.00 67.88 205 LEU A N 1
ATOM 1624 C CA . LEU A 1 205 ? 1.865 -11.625 -9.923 1.00 67.88 205 LEU A CA 1
ATOM 1625 C C . LEU A 1 205 ? 2.016 -12.029 -8.450 1.00 67.88 205 LEU A C 1
ATOM 1627 O O . LEU A 1 205 ? 1.369 -12.961 -7.986 1.00 67.88 205 LEU A O 1
ATOM 1631 N N . THR A 1 206 ? 2.778 -11.261 -7.672 1.00 67.31 206 THR A N 1
ATOM 1632 C CA . THR A 1 206 ? 2.940 -11.484 -6.221 1.00 67.31 206 THR A CA 1
ATOM 1633 C C . THR A 1 206 ? 1.763 -10.969 -5.378 1.00 67.31 206 THR A C 1
ATOM 1635 O O . THR A 1 206 ? 1.729 -11.129 -4.149 1.00 67.31 206 THR A O 1
ATOM 1638 N N . THR A 1 207 ? 0.765 -10.325 -5.996 1.00 62.81 207 THR A N 1
ATOM 1639 C CA . THR A 1 207 ? -0.410 -9.831 -5.272 1.00 62.81 207 THR A CA 1
ATOM 1640 C C . THR A 1 207 ? -1.334 -10.966 -4.856 1.00 62.81 207 THR A C 1
ATOM 1642 O O . THR A 1 207 ? -1.851 -10.885 -3.740 1.00 62.81 207 THR A O 1
ATOM 1645 N N . VAL A 1 208 ? -1.474 -12.007 -5.685 1.00 55.03 208 VAL A N 1
ATOM 1646 C CA . VAL A 1 208 ? -2.247 -13.228 -5.415 1.00 55.03 208 VAL A CA 1
ATOM 1647 C C . VAL A 1 208 ? -1.382 -14.164 -4.559 1.00 55.03 208 VAL A C 1
ATOM 1649 O O . VAL A 1 208 ? -0.569 -14.912 -5.096 1.00 55.03 208 VAL A O 1
ATOM 1652 N N . PRO A 1 209 ? -1.474 -14.114 -3.217 1.00 50.03 209 PRO A N 1
ATOM 1653 C CA . PRO A 1 209 ? -0.573 -14.847 -2.351 1.00 50.03 209 PRO A CA 1
ATOM 1654 C C . PRO A 1 209 ? -1.188 -16.227 -2.139 1.00 50.03 209 PRO A C 1
ATOM 1656 O O . PRO A 1 209 ? -1.799 -16.483 -1.105 1.00 50.03 209 PRO A O 1
ATOM 1659 N N . LEU A 1 210 ? -1.104 -17.090 -3.151 1.00 44.22 210 LEU A N 1
ATOM 1660 C CA . LEU A 1 210 ? -1.545 -18.479 -3.009 1.00 44.22 210 LEU A CA 1
ATOM 1661 C C . LEU A 1 210 ? -0.567 -19.291 -2.138 1.00 44.22 210 LEU A C 1
ATOM 1663 O O . LEU A 1 210 ? -0.953 -20.340 -1.633 1.00 44.22 210 LEU A O 1
ATOM 1667 N N . THR A 1 211 ? 0.650 -18.789 -1.875 1.00 43.69 211 THR A N 1
ATOM 1668 C CA . THR A 1 211 ? 1.672 -19.489 -1.078 1.00 43.69 211 THR A CA 1
ATOM 1669 C C . THR A 1 211 ? 2.504 -18.563 -0.158 1.00 43.69 211 THR A C 1
ATOM 1671 O O . THR A 1 211 ? 2.621 -17.360 -0.429 1.00 43.69 211 THR A O 1
ATOM 1674 N N . PRO A 1 212 ? 3.064 -19.071 0.967 1.00 41.88 212 PRO A N 1
ATOM 1675 C CA . PRO A 1 212 ? 3.903 -18.283 1.877 1.00 41.88 212 PRO A CA 1
ATOM 1676 C C . PRO A 1 212 ? 5.173 -17.800 1.168 1.00 41.88 212 PRO A C 1
ATOM 1678 O O . PRO A 1 212 ? 5.889 -18.598 0.579 1.00 41.88 212 PRO A O 1
ATOM 1681 N N . ALA A 1 213 ? 5.442 -16.491 1.205 1.00 45.47 213 ALA A N 1
ATOM 1682 C CA . ALA A 1 213 ? 6.631 -15.857 0.614 1.00 45.47 213 ALA A CA 1
ATOM 1683 C C . ALA A 1 213 ? 6.922 -16.177 -0.879 1.00 45.47 213 ALA A C 1
ATOM 1685 O O . ALA A 1 213 ? 8.011 -15.877 -1.357 1.00 45.47 213 ALA A O 1
ATOM 1686 N N . GLY A 1 214 ? 5.965 -16.744 -1.629 1.00 48.22 214 GLY A N 1
ATOM 1687 C CA . GLY A 1 214 ? 6.181 -17.213 -3.005 1.00 48.22 214 GLY A CA 1
ATOM 1688 C C . GLY A 1 214 ? 6.823 -18.605 -3.128 1.00 48.22 214 GLY A C 1
ATOM 1689 O O . GLY A 1 214 ? 7.103 -19.029 -4.251 1.00 48.22 214 GLY A O 1
ATOM 1690 N N . PHE A 1 215 ? 7.018 -19.337 -2.018 1.00 44.59 215 PHE A N 1
ATOM 1691 C CA . PHE A 1 215 ? 7.427 -20.752 -2.045 1.00 44.59 215 PHE A CA 1
ATOM 1692 C C . PHE A 1 215 ? 6.423 -21.568 -2.873 1.00 44.59 215 PHE A C 1
ATOM 1694 O O . PHE A 1 215 ? 5.219 -21.341 -2.773 1.00 44.59 215 PHE A O 1
ATOM 1701 N N . GLY A 1 216 ? 6.893 -22.454 -3.749 1.00 43.41 216 GLY A N 1
ATOM 1702 C CA . GLY A 1 216 ? 6.072 -23.154 -4.743 1.00 43.41 216 GLY A CA 1
ATOM 1703 C C . GLY A 1 216 ? 6.111 -22.556 -6.156 1.00 43.41 216 GLY A C 1
ATOM 1704 O O . GLY A 1 216 ? 6.318 -23.302 -7.103 1.00 43.41 216 GLY A O 1
ATOM 1705 N N . PHE A 1 217 ? 6.003 -21.233 -6.351 1.00 46.88 217 PHE A N 1
ATOM 1706 C CA . PHE A 1 217 ? 6.145 -20.64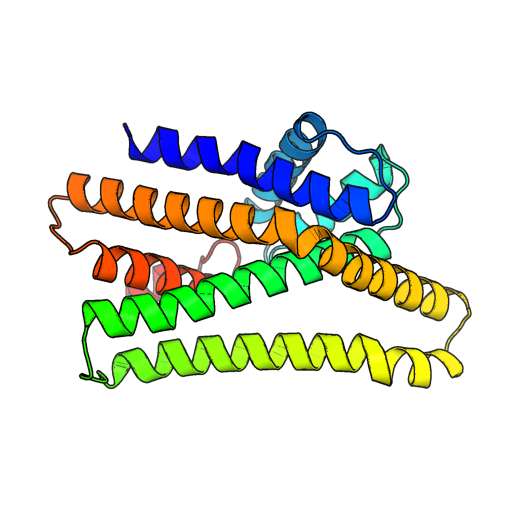9 -7.704 1.00 46.88 217 PHE A CA 1
ATOM 1707 C C . PHE A 1 217 ? 7.605 -20.607 -8.166 1.00 46.88 217 PHE A C 1
ATOM 1709 O O . PHE A 1 217 ? 7.881 -20.804 -9.345 1.00 46.88 217 PHE A O 1
ATOM 1716 N N . VAL A 1 218 ? 8.535 -20.375 -7.235 1.00 49.81 218 VAL A N 1
ATOM 1717 C CA . VAL A 1 218 ? 9.980 -20.404 -7.517 1.00 49.81 218 VAL A CA 1
ATOM 1718 C C . VAL A 1 218 ? 10.440 -21.825 -7.857 1.00 49.81 218 VAL A C 1
ATOM 1720 O O . VAL A 1 218 ? 11.256 -21.998 -8.751 1.00 49.81 218 VAL A O 1
ATOM 1723 N N . GLU A 1 219 ? 9.871 -22.841 -7.205 1.00 51.94 219 GLU A N 1
ATOM 1724 C CA . GLU A 1 219 ? 10.188 -24.251 -7.471 1.00 51.94 219 GLU A CA 1
ATOM 1725 C C . GLU A 1 219 ? 9.580 -24.732 -8.795 1.00 51.94 219 GLU A C 1
ATOM 1727 O O . GLU A 1 219 ? 10.269 -25.398 -9.556 1.00 51.94 219 GLU A O 1
ATOM 1732 N N . ILE A 1 220 ? 8.348 -24.327 -9.130 1.00 49.22 220 ILE A N 1
ATOM 1733 C CA . ILE A 1 220 ? 7.727 -24.628 -10.436 1.00 49.22 220 ILE A CA 1
ATOM 1734 C C . ILE A 1 220 ? 8.448 -23.914 -11.592 1.00 49.22 220 ILE A C 1
ATOM 1736 O O . ILE A 1 220 ? 8.421 -24.399 -12.712 1.00 49.22 220 ILE A O 1
ATOM 1740 N N . ALA A 1 221 ? 9.089 -22.767 -11.350 1.00 41.31 221 ALA A N 1
ATOM 1741 C CA . ALA A 1 221 ? 9.871 -22.065 -12.370 1.00 41.31 221 ALA A CA 1
ATOM 1742 C C . ALA A 1 221 ? 11.302 -22.616 -12.541 1.00 41.31 221 ALA A C 1
ATOM 1744 O O . ALA A 1 221 ? 11.964 -22.274 -13.519 1.00 41.31 221 ALA A O 1
ATOM 1745 N N . MET A 1 222 ? 11.796 -23.413 -11.584 1.00 49.19 222 MET A N 1
ATOM 1746 C CA . MET A 1 222 ? 13.121 -24.048 -11.633 1.00 49.19 222 MET A CA 1
ATOM 1747 C C . MET A 1 222 ? 13.091 -25.494 -12.153 1.00 49.19 222 MET A C 1
ATOM 1749 O O . MET A 1 222 ? 14.162 -26.052 -12.395 1.00 49.19 222 MET A O 1
ATOM 1753 N N . VAL A 1 223 ? 11.903 -26.088 -12.313 1.00 41.19 223 VAL A N 1
ATOM 1754 C CA . VAL A 1 223 ? 11.672 -27.433 -12.875 1.00 41.19 223 VAL A CA 1
ATOM 1755 C C . VAL A 1 223 ? 11.053 -27.303 -14.258 1.00 41.19 223 VAL A C 1
ATOM 1757 O O . VAL A 1 223 ? 11.543 -27.997 -15.174 1.00 41.19 223 VAL A O 1
#

Foldseek 3Di:
DVLVVLVVVLLLLVLVLLCLLVVLLVFNDDSVVLSVLVVVLVVCLLVDFDSCSQLSSLVVCCVPGVQDSLLSVLLVLLLVLLLLVLLLVLLVVLCCVQPPPPPDVVSVVLNVLSVVVNVVSVVVVCCLVPVQCVVCVVPDPVSVVSSVSSVSSNVSSVVSCVPSNVSSNSSLVSQLVSQVVVCVVVVHDDDSSVSSNVSSSVVSVVVPRPDRPCPPVVVVVVD

Radius of gyration: 18.8 Å; chains: 1; bounding box: 55×42×51 Å